Protein AF-A0A7Y0Q4Y4-F1 (afdb_monomer_lite)

Organism: NCBI:txid2729629

Radius of gyration: 25.59 Å; chains: 1;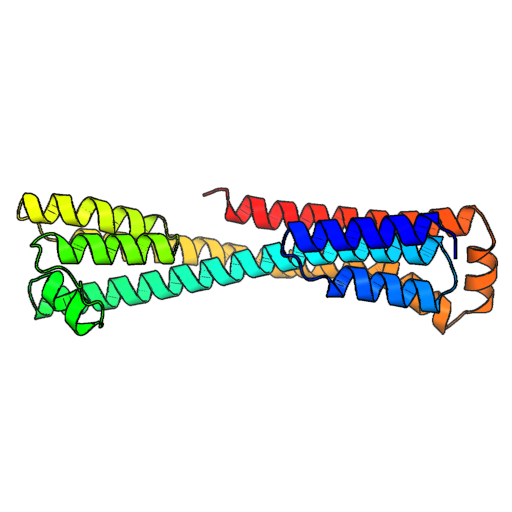 bounding box: 59×26×68 Å

pLDDT: mean 81.74, std 6.88, range [45.31, 93.75]

Structure (mmCIF, N/CA/C/O backbone):
data_AF-A0A7Y0Q4Y4-F1
#
_entry.id   AF-A0A7Y0Q4Y4-F1
#
loop_
_atom_site.group_PDB
_atom_site.id
_atom_site.type_symbol
_atom_site.label_atom_id
_atom_site.label_alt_id
_atom_site.label_comp_id
_atom_site.label_asym_id
_atom_site.label_entity_id
_atom_site.label_seq_id
_atom_site.pdbx_PDB_ins_code
_atom_site.Cartn_x
_atom_site.Cartn_y
_atom_site.Cartn_z
_atom_site.occupancy
_atom_site.B_iso_or_equiv
_atom_site.auth_seq_id
_atom_site.auth_comp_id
_atom_site.auth_asym_id
_atom_site.auth_atom_id
_atom_site.pdbx_PDB_model_num
ATOM 1 N N . MET A 1 1 ? 8.603 -4.390 -33.676 1.00 58.56 1 MET A N 1
ATOM 2 C CA . MET A 1 1 ? 7.873 -4.827 -32.475 1.00 58.56 1 MET A CA 1
ATOM 3 C C . MET A 1 1 ? 7.642 -6.319 -32.590 1.00 58.56 1 MET A C 1
ATOM 5 O O . MET A 1 1 ? 6.835 -6.748 -33.412 1.00 58.56 1 MET A O 1
ATOM 9 N N . SER A 1 2 ? 8.420 -7.114 -31.864 1.00 73.94 2 SER A N 1
ATOM 10 C CA . SER A 1 2 ? 8.284 -8.571 -31.882 1.00 73.94 2 SER A CA 1
ATOM 11 C C . SER A 1 2 ? 6.981 -9.028 -31.209 1.00 73.94 2 SER A C 1
ATOM 13 O O . SER A 1 2 ? 6.511 -8.433 -30.236 1.00 73.94 2 SER A O 1
ATOM 15 N N . ALA A 1 3 ? 6.399 -10.124 -31.707 1.00 77.94 3 ALA A N 1
ATOM 16 C CA . ALA A 1 3 ? 5.218 -10.756 -31.108 1.00 77.94 3 ALA A CA 1
ATOM 17 C C . ALA A 1 3 ? 5.444 -11.146 -29.630 1.00 77.94 3 ALA A C 1
ATOM 19 O O . ALA A 1 3 ? 4.504 -11.168 -28.836 1.00 77.94 3 ALA A O 1
ATOM 20 N N . LEU A 1 4 ? 6.703 -11.390 -29.252 1.00 81.56 4 LEU A N 1
ATOM 21 C CA . LEU A 1 4 ? 7.122 -11.752 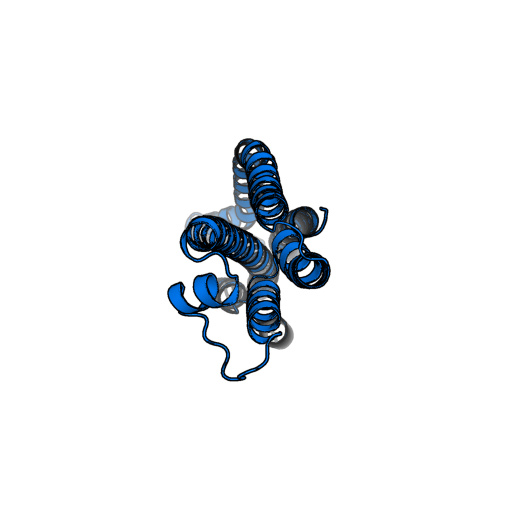-27.901 1.00 81.56 4 LEU A CA 1
ATOM 22 C C . LEU A 1 4 ? 6.899 -10.609 -26.898 1.00 81.56 4 LEU A C 1
ATOM 24 O O . LEU A 1 4 ? 6.306 -10.833 -25.846 1.00 81.56 4 LEU A O 1
ATOM 28 N N . VAL A 1 5 ? 7.288 -9.375 -27.235 1.00 78.88 5 VAL A N 1
ATOM 29 C CA . VAL A 1 5 ? 7.095 -8.204 -26.356 1.00 78.88 5 VAL A CA 1
ATOM 30 C C . VAL A 1 5 ? 5.606 -7.916 -26.148 1.00 78.88 5 VAL A C 1
ATOM 32 O O . VAL A 1 5 ? 5.178 -7.605 -25.036 1.00 78.88 5 VAL A O 1
ATOM 35 N N . GLY A 1 6 ? 4.796 -8.076 -27.200 1.00 77.69 6 GLY A N 1
ATOM 36 C CA . GLY A 1 6 ? 3.337 -7.957 -27.116 1.00 77.69 6 GLY A CA 1
ATOM 37 C C . GLY A 1 6 ? 2.707 -9.002 -26.186 1.00 77.69 6 GLY A C 1
ATOM 38 O O . GLY A 1 6 ? 1.878 -8.658 -25.343 1.00 77.69 6 GLY A O 1
ATOM 39 N N . ALA A 1 7 ? 3.141 -10.263 -26.280 1.00 82.25 7 ALA A N 1
ATOM 40 C CA . ALA A 1 7 ? 2.668 -11.343 -25.411 1.00 82.25 7 ALA A CA 1
ATOM 41 C C . ALA A 1 7 ? 3.052 -11.128 -23.935 1.00 82.25 7 ALA A C 1
ATOM 43 O O . ALA A 1 7 ? 2.246 -11.383 -23.032 1.00 82.25 7 ALA A O 1
ATOM 44 N N . VAL A 1 8 ? 4.255 -10.605 -23.672 1.00 83.12 8 VAL A N 1
ATOM 45 C CA . VAL A 1 8 ? 4.687 -10.250 -22.313 1.00 83.12 8 VAL A CA 1
ATOM 46 C C . VAL A 1 8 ? 3.869 -9.082 -21.769 1.00 83.12 8 VAL A C 1
ATOM 48 O O . VAL A 1 8 ? 3.389 -9.165 -20.641 1.00 83.12 8 VAL A O 1
ATOM 51 N N . ALA A 1 9 ? 3.648 -8.028 -22.558 1.00 82.12 9 ALA A N 1
ATOM 52 C CA . ALA A 1 9 ? 2.820 -6.895 -22.148 1.00 82.12 9 ALA A CA 1
ATOM 53 C C . ALA A 1 9 ? 1.397 -7.339 -21.763 1.00 82.12 9 ALA A C 1
ATOM 55 O O . ALA A 1 9 ? 0.885 -6.936 -20.718 1.00 82.12 9 ALA A O 1
ATOM 56 N N . ALA A 1 10 ? 0.789 -8.230 -22.555 1.00 82.25 10 ALA A N 1
ATOM 57 C CA . ALA A 1 10 ? -0.524 -8.798 -22.257 1.00 82.25 10 ALA A CA 1
ATOM 58 C C . ALA A 1 10 ? -0.512 -9.635 -20.965 1.00 82.25 10 ALA A C 1
ATOM 60 O O . ALA A 1 10 ? -1.388 -9.477 -20.116 1.00 82.25 10 ALA A O 1
ATOM 61 N N . SER A 1 11 ? 0.514 -10.467 -20.768 1.00 85.25 11 SER A N 1
ATOM 62 C CA . SER A 1 11 ? 0.675 -11.276 -19.550 1.00 85.25 11 SER A CA 1
ATOM 63 C C . SER A 1 11 ? 0.850 -10.408 -18.300 1.00 85.25 11 SER A C 1
ATOM 65 O O . SER A 1 11 ? 0.247 -10.677 -17.261 1.00 85.25 11 SER A O 1
ATOM 67 N N . VAL A 1 12 ? 1.629 -9.327 -18.404 1.00 83.44 12 VAL A N 1
ATOM 68 C CA . VAL A 1 12 ? 1.816 -8.336 -17.336 1.00 83.44 12 VAL A CA 1
ATOM 69 C C . VAL A 1 12 ? 0.506 -7.613 -17.024 1.00 83.44 12 VAL A C 1
ATOM 71 O O . VAL A 1 12 ? 0.167 -7.452 -15.853 1.00 83.44 12 VAL A O 1
ATOM 74 N N . ALA A 1 13 ? -0.263 -7.225 -18.043 1.00 81.94 13 ALA A N 1
ATOM 75 C CA . ALA A 1 13 ? -1.564 -6.591 -17.850 1.00 81.94 13 ALA A CA 1
ATOM 76 C C . ALA A 1 13 ? -2.547 -7.520 -17.117 1.00 81.94 13 ALA A C 1
ATOM 78 O O . ALA A 1 13 ? -3.170 -7.100 -16.140 1.00 81.94 13 ALA A O 1
ATOM 79 N N . VAL A 1 14 ? -2.624 -8.794 -17.523 1.00 83.62 14 VAL A N 1
ATOM 80 C CA . VAL A 1 14 ? -3.442 -9.815 -16.846 1.00 83.62 14 VAL A CA 1
ATOM 81 C C . VAL A 1 14 ? -2.970 -10.026 -15.407 1.00 83.62 14 VAL A C 1
ATOM 83 O O . VAL A 1 14 ? -3.789 -10.062 -14.492 1.00 83.62 14 VAL A O 1
ATOM 86 N N . PHE A 1 15 ? -1.660 -10.108 -15.174 1.00 84.25 15 PHE A N 1
ATOM 87 C CA . PHE A 1 15 ? -1.104 -10.258 -13.831 1.00 84.25 15 PHE A CA 1
ATOM 88 C C . PHE A 1 15 ? -1.451 -9.070 -12.923 1.00 84.25 15 PHE A C 1
ATOM 90 O O . PHE A 1 15 ? -1.898 -9.267 -11.791 1.00 84.25 15 PHE A O 1
ATOM 97 N N . CYS A 1 16 ? -1.293 -7.837 -13.413 1.00 81.38 16 CYS A N 1
ATOM 98 C CA . CYS A 1 16 ? -1.666 -6.635 -12.671 1.00 81.38 16 CYS A CA 1
ATOM 99 C C . CYS A 1 16 ? -3.166 -6.596 -12.371 1.00 81.38 16 CYS A C 1
ATOM 101 O O . CYS A 1 16 ? -3.542 -6.272 -11.244 1.00 81.38 16 CYS A O 1
ATOM 103 N N . TRP A 1 17 ? -4.008 -6.983 -13.332 1.00 82.38 17 TRP A N 1
ATOM 104 C CA . TRP A 1 17 ? -5.454 -7.074 -13.141 1.00 82.38 17 TRP A CA 1
ATOM 105 C C . TRP A 1 17 ? -5.829 -8.103 -12.065 1.00 82.38 17 TRP A C 1
ATOM 107 O O . TRP A 1 17 ? -6.528 -7.760 -11.114 1.00 82.38 17 TRP A O 1
ATOM 117 N N . LEU A 1 18 ? -5.274 -9.320 -12.129 1.00 85.00 18 LEU A N 1
ATOM 118 C CA . LEU A 1 18 ? -5.499 -10.374 -11.128 1.00 85.00 18 LEU A CA 1
ATOM 119 C C . LEU A 1 18 ? -5.045 -9.971 -9.718 1.00 85.00 18 LEU A C 1
ATOM 121 O O . LEU A 1 18 ? -5.596 -10.444 -8.726 1.00 85.00 18 LEU A O 1
ATOM 125 N N . LYS A 1 19 ? -4.023 -9.117 -9.609 1.00 81.19 19 LYS A N 1
ATOM 126 C CA . LYS A 1 19 ? -3.517 -8.613 -8.325 1.00 81.19 19 LYS A CA 1
ATOM 127 C C . LYS A 1 19 ? -4.208 -7.335 -7.843 1.00 81.19 19 LYS A C 1
ATOM 129 O O . LYS A 1 19 ? -3.878 -6.875 -6.751 1.00 81.19 19 LYS A O 1
ATOM 134 N N . GLY A 1 20 ? -5.129 -6.760 -8.621 1.00 79.31 20 GLY A N 1
ATOM 135 C CA . GLY A 1 20 ? -5.745 -5.462 -8.324 1.00 79.31 20 GLY A CA 1
ATOM 136 C C . GLY A 1 20 ? -4.750 -4.294 -8.349 1.00 79.31 20 GLY A C 1
ATOM 137 O O . GLY A 1 20 ? -5.006 -3.242 -7.765 1.00 79.31 20 GLY A O 1
ATOM 138 N N . TRP A 1 21 ? -3.589 -4.475 -8.982 1.00 82.94 21 TRP A N 1
ATOM 139 C CA . TRP A 1 21 ? -2.547 -3.456 -9.053 1.00 82.94 21 TRP A CA 1
ATOM 140 C C . TRP A 1 21 ? -2.887 -2.399 -10.099 1.00 82.94 21 TRP A C 1
ATOM 142 O O . TRP A 1 21 ? -3.558 -2.659 -11.096 1.00 82.94 21 TRP A O 1
ATOM 152 N N . SER A 1 22 ? -2.367 -1.188 -9.898 1.00 78.94 22 SER A N 1
ATOM 153 C CA . SER A 1 22 ? -2.494 -0.128 -10.897 1.00 78.94 22 SER A CA 1
ATOM 154 C C . SER A 1 22 ? -1.743 -0.508 -12.177 1.00 78.94 22 SER A C 1
ATOM 156 O O . SER A 1 22 ? -0.511 -0.525 -12.189 1.00 78.94 22 SER A O 1
ATOM 158 N N . GLY A 1 23 ? -2.478 -0.742 -13.267 1.00 78.44 23 GLY A N 1
ATOM 159 C CA . GLY A 1 23 ? -1.906 -0.988 -14.595 1.00 78.44 23 GLY A CA 1
ATOM 160 C C . GLY A 1 23 ? -1.177 0.221 -15.197 1.00 78.44 23 GLY A C 1
ATOM 161 O O . GLY A 1 23 ? -0.457 0.069 -16.177 1.00 78.44 23 GLY A O 1
ATOM 162 N N . LEU A 1 24 ? -1.308 1.412 -14.598 1.00 82.38 24 LEU A N 1
ATOM 163 C CA . LEU A 1 24 ? -0.682 2.642 -15.096 1.00 82.38 24 LEU A CA 1
ATOM 164 C C . LEU A 1 24 ? 0.849 2.553 -15.141 1.00 82.38 24 LEU A C 1
ATOM 166 O O . LEU A 1 24 ? 1.457 3.057 -16.073 1.00 82.38 24 LEU A O 1
ATOM 170 N N . TYR A 1 25 ? 1.482 1.903 -14.165 1.00 80.69 25 TYR A N 1
ATOM 171 C CA . TYR A 1 25 ? 2.945 1.817 -14.090 1.00 80.69 25 TYR A CA 1
ATOM 172 C C . TYR A 1 25 ? 3.570 0.975 -15.205 1.00 80.69 25 TYR A C 1
ATOM 174 O O . TYR A 1 25 ? 4.435 1.494 -15.913 1.00 80.69 25 TYR A O 1
ATOM 182 N N . PRO A 1 26 ? 3.141 -0.284 -15.419 1.00 80.75 26 PRO A N 1
ATOM 183 C CA . PRO A 1 26 ? 3.608 -1.051 -16.568 1.00 80.75 26 PRO A CA 1
ATOM 184 C C . PRO A 1 26 ? 3.169 -0.420 -17.894 1.00 80.75 26 PRO A C 1
ATOM 186 O O . PRO A 1 26 ? 3.940 -0.466 -18.845 1.00 80.75 26 PRO A O 1
ATOM 189 N N . ALA A 1 27 ? 2.002 0.237 -17.962 1.00 80.81 27 ALA A N 1
ATOM 190 C CA . ALA A 1 27 ? 1.563 0.934 -19.174 1.00 80.81 27 ALA A CA 1
ATOM 191 C C . ALA A 1 27 ? 2.460 2.131 -19.534 1.00 80.81 27 ALA A C 1
ATOM 193 O O . ALA A 1 27 ? 2.816 2.288 -20.697 1.00 80.81 27 ALA A O 1
ATOM 194 N N . VAL A 1 28 ? 2.872 2.948 -18.557 1.00 82.06 28 VAL A N 1
ATOM 195 C CA . VAL A 1 28 ? 3.811 4.064 -18.777 1.00 82.06 28 VAL A CA 1
ATOM 196 C C . VAL A 1 28 ? 5.190 3.541 -19.175 1.00 82.06 28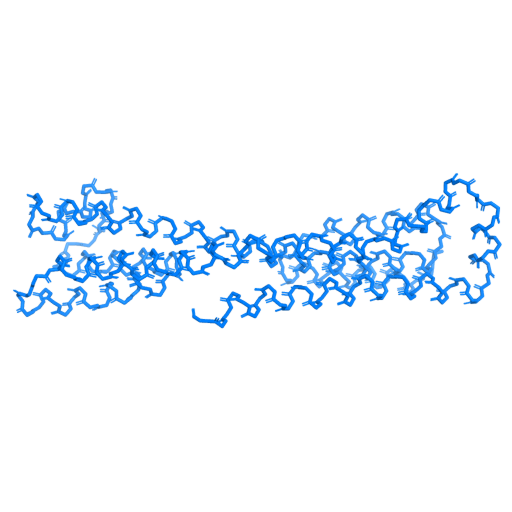 VAL A C 1
ATOM 198 O O . VAL A 1 28 ? 5.779 4.051 -20.125 1.00 82.06 28 VAL A O 1
ATOM 201 N N . GLY A 1 29 ? 5.688 2.498 -18.503 1.00 77.25 29 GLY A N 1
ATOM 202 C CA . GLY A 1 29 ? 6.951 1.854 -18.873 1.00 77.25 29 GLY A CA 1
ATOM 203 C C . GLY A 1 29 ? 6.926 1.295 -20.300 1.00 77.25 29 GLY A C 1
ATOM 204 O O . GLY A 1 29 ? 7.868 1.491 -21.065 1.00 77.25 29 GLY A O 1
ATOM 205 N N . TRP A 1 30 ? 5.813 0.676 -20.693 1.00 79.38 30 TRP A N 1
ATOM 206 C CA . TRP A 1 30 ? 5.603 0.167 -22.046 1.00 79.38 30 TRP A CA 1
ATOM 207 C C . TRP A 1 30 ? 5.476 1.285 -23.089 1.00 79.38 30 TRP A C 1
ATOM 209 O O . TRP A 1 30 ? 6.093 1.202 -24.148 1.00 79.38 30 TRP A O 1
ATOM 219 N N . ALA A 1 31 ? 4.744 2.362 -22.783 1.00 80.31 31 ALA A N 1
ATOM 220 C CA . ALA A 1 31 ? 4.601 3.528 -23.656 1.00 80.31 31 ALA A CA 1
ATOM 221 C C . ALA A 1 31 ? 5.938 4.252 -23.890 1.00 80.31 31 ALA A C 1
ATOM 223 O O . ALA A 1 31 ? 6.222 4.681 -25.009 1.00 80.31 31 ALA A O 1
ATOM 224 N N . LEU A 1 32 ? 6.789 4.339 -22.862 1.00 75.50 32 LEU A N 1
ATOM 225 C CA . LEU A 1 32 ? 8.151 4.862 -22.991 1.00 75.50 32 LEU A CA 1
ATOM 226 C C . LEU A 1 32 ? 9.009 3.978 -23.904 1.00 75.50 32 LEU A C 1
ATOM 228 O O . LEU A 1 32 ? 9.695 4.498 -24.783 1.00 75.50 32 LEU A O 1
ATOM 232 N N . GLY A 1 33 ? 8.914 2.654 -23.766 1.00 72.69 33 GLY A N 1
ATOM 233 C CA . GLY A 1 33 ? 9.581 1.721 -24.674 1.00 72.69 33 GLY A CA 1
ATOM 234 C C . GLY A 1 33 ? 9.067 1.806 -26.119 1.00 72.69 33 GLY A C 1
ATOM 235 O O . GLY A 1 33 ? 9.859 1.783 -27.058 1.00 72.69 33 GLY A O 1
ATOM 236 N N . LEU A 1 34 ? 7.756 1.992 -26.318 1.00 78.56 34 LEU A N 1
ATOM 237 C CA . LEU A 1 34 ? 7.164 2.217 -27.644 1.00 78.56 34 LEU A CA 1
ATOM 238 C C . LEU A 1 34 ? 7.714 3.484 -28.301 1.00 78.56 34 LEU A C 1
ATOM 240 O O . LEU A 1 34 ? 8.064 3.466 -29.482 1.00 78.56 34 LEU A O 1
ATOM 244 N N . ALA A 1 35 ? 7.839 4.573 -27.539 1.00 78.62 35 ALA A N 1
ATOM 245 C CA . ALA A 1 35 ? 8.471 5.796 -28.023 1.00 78.62 35 ALA A CA 1
ATOM 246 C C . ALA A 1 35 ? 9.941 5.555 -28.410 1.00 78.62 35 ALA A C 1
ATOM 248 O O . ALA A 1 35 ? 10.449 6.184 -29.341 1.00 78.62 35 ALA A O 1
ATOM 249 N N . MET A 1 36 ? 10.615 4.622 -27.730 1.00 71.50 36 MET A N 1
ATOM 250 C CA . MET A 1 36 ? 11.990 4.224 -28.024 1.00 71.50 36 MET A CA 1
ATOM 251 C C . MET A 1 36 ? 12.142 3.349 -29.271 1.00 71.50 36 MET A C 1
ATOM 253 O O . MET A 1 36 ? 13.231 3.343 -29.840 1.00 71.50 36 MET A O 1
ATOM 257 N N . ARG A 1 37 ? 11.056 2.723 -29.753 1.00 76.25 37 ARG A N 1
ATOM 258 C CA . ARG A 1 37 ? 11.047 1.766 -30.880 1.00 76.25 37 ARG A CA 1
ATOM 259 C C . ARG A 1 37 ? 12.047 0.618 -30.698 1.00 76.25 37 ARG A C 1
ATOM 261 O O . ARG A 1 37 ? 12.557 0.084 -31.678 1.00 76.25 37 ARG A O 1
ATOM 268 N N . ASP A 1 38 ? 12.293 0.255 -29.446 1.00 79.38 38 ASP A N 1
ATOM 269 C CA . ASP A 1 38 ? 13.260 -0.755 -29.043 1.00 79.38 38 ASP A CA 1
ATOM 270 C C . ASP A 1 38 ? 12.567 -1.779 -28.133 1.00 79.38 38 ASP A C 1
ATOM 272 O O . ASP A 1 38 ? 11.989 -1.438 -27.096 1.00 79.38 38 ASP A O 1
ATOM 276 N N . ASP A 1 39 ? 12.615 -3.042 -28.551 1.00 81.38 39 ASP A N 1
ATOM 277 C CA . ASP A 1 39 ? 11.989 -4.168 -27.868 1.00 81.38 39 ASP A CA 1
ATOM 278 C C . ASP A 1 39 ? 12.630 -4.409 -26.478 1.00 81.38 39 ASP A C 1
ATOM 280 O O . ASP A 1 39 ? 11.918 -4.753 -25.527 1.00 81.38 39 ASP A O 1
ATOM 284 N N . ALA A 1 40 ? 13.939 -4.166 -26.312 1.00 79.38 40 ALA A N 1
ATOM 285 C CA . ALA A 1 40 ? 14.634 -4.302 -25.028 1.00 79.38 40 ALA A CA 1
ATOM 286 C C . ALA A 1 40 ? 14.216 -3.200 -24.044 1.00 79.38 40 ALA A C 1
ATOM 288 O O . ALA A 1 40 ? 13.915 -3.477 -22.878 1.00 79.38 40 ALA A O 1
ATOM 289 N N . ALA A 1 41 ? 14.096 -1.960 -24.525 1.00 77.94 41 ALA A N 1
ATOM 290 C CA . ALA A 1 41 ? 13.582 -0.842 -23.736 1.00 77.94 41 ALA A CA 1
ATOM 291 C C . ALA A 1 41 ? 12.120 -1.059 -23.299 1.00 77.94 41 ALA A C 1
ATOM 293 O O . ALA A 1 41 ? 11.754 -0.740 -22.165 1.00 77.94 41 ALA A O 1
ATOM 294 N N . MET A 1 42 ? 11.286 -1.651 -24.163 1.00 81.06 42 MET A N 1
ATOM 295 C CA . MET A 1 42 ? 9.901 -2.018 -23.832 1.00 81.06 42 MET A CA 1
ATOM 296 C C . MET A 1 42 ? 9.827 -3.058 -22.713 1.00 81.06 42 MET A C 1
ATOM 298 O O . MET A 1 42 ? 9.042 -2.898 -21.775 1.00 81.06 42 MET A O 1
ATOM 302 N N . MET A 1 43 ? 10.657 -4.099 -22.778 1.00 81.31 43 MET A N 1
ATOM 303 C CA . MET A 1 43 ? 10.721 -5.131 -21.741 1.00 81.31 43 MET A CA 1
ATOM 304 C C . MET A 1 43 ? 11.254 -4.579 -20.416 1.00 81.31 43 MET A C 1
ATOM 306 O O . MET A 1 43 ? 10.660 -4.826 -19.365 1.00 81.31 43 MET A O 1
ATOM 310 N N . ALA A 1 44 ? 12.316 -3.771 -20.460 1.00 80.62 44 ALA A N 1
ATOM 311 C CA . ALA A 1 44 ? 12.866 -3.108 -19.282 1.00 80.62 44 ALA A CA 1
ATOM 312 C C . ALA A 1 44 ? 11.835 -2.183 -18.612 1.00 80.62 44 ALA A C 1
ATOM 314 O O . ALA A 1 44 ? 11.671 -2.217 -17.390 1.00 80.62 44 ALA A O 1
ATOM 315 N N . GLY A 1 45 ? 11.086 -1.413 -19.408 1.00 80.44 45 GLY A N 1
ATOM 316 C CA . GLY A 1 45 ? 10.014 -0.540 -18.932 1.00 80.44 45 GLY A CA 1
ATOM 317 C C . GLY A 1 45 ? 8.854 -1.305 -18.289 1.00 80.44 45 GLY A C 1
ATOM 318 O O . GLY A 1 45 ? 8.379 -0.910 -17.223 1.00 80.44 45 GLY A O 1
ATOM 319 N N . LEU A 1 46 ? 8.426 -2.424 -18.883 1.00 83.38 46 LEU A N 1
ATOM 320 C CA . LEU A 1 46 ? 7.400 -3.301 -18.304 1.00 83.38 46 LEU A CA 1
ATOM 321 C C . LEU A 1 46 ? 7.843 -3.867 -16.951 1.00 83.38 46 LEU A C 1
ATOM 323 O O . LEU A 1 46 ? 7.100 -3.783 -15.974 1.00 83.38 46 LEU A O 1
ATOM 327 N N . VAL A 1 47 ? 9.061 -4.404 -16.881 1.00 83.50 47 VAL A N 1
ATOM 328 C CA . VAL A 1 47 ? 9.622 -5.013 -15.667 1.00 83.50 47 VAL A CA 1
ATOM 329 C C . VAL A 1 47 ? 9.771 -3.974 -14.548 1.00 83.50 47 VAL A C 1
ATOM 331 O O . VAL A 1 47 ? 9.297 -4.202 -13.431 1.00 83.50 47 VAL A O 1
ATOM 334 N N . ALA A 1 48 ? 10.323 -2.796 -14.851 1.00 80.75 48 ALA A N 1
ATOM 335 C CA . ALA A 1 48 ? 10.408 -1.689 -13.897 1.00 80.75 48 ALA A CA 1
ATOM 336 C C . ALA A 1 48 ? 9.015 -1.207 -13.445 1.00 80.75 48 ALA A C 1
ATOM 338 O O . ALA A 1 48 ? 8.789 -0.963 -12.256 1.00 80.75 48 ALA A O 1
ATOM 339 N N . GLY A 1 49 ? 8.054 -1.125 -14.371 1.00 82.44 49 GLY A N 1
ATOM 340 C CA . GLY A 1 49 ? 6.675 -0.733 -14.088 1.00 82.44 49 GLY A CA 1
ATOM 341 C C . GLY A 1 49 ? 5.946 -1.703 -13.154 1.00 82.44 49 GLY A C 1
ATOM 342 O O . GLY A 1 49 ? 5.226 -1.264 -12.257 1.00 82.44 49 GLY A O 1
ATOM 343 N N . VAL A 1 50 ? 6.170 -3.013 -13.292 1.00 84.25 50 VAL A N 1
ATOM 344 C CA . VAL A 1 50 ? 5.631 -4.024 -12.364 1.00 84.25 50 VAL A CA 1
ATOM 345 C C . VAL A 1 50 ? 6.213 -3.852 -10.959 1.00 84.25 50 VAL A C 1
ATOM 347 O O . VAL A 1 50 ? 5.463 -3.878 -9.981 1.00 84.25 50 VAL A O 1
ATOM 350 N N . GLY A 1 51 ? 7.525 -3.624 -10.846 1.00 80.56 51 GLY A N 1
ATOM 351 C CA . GLY A 1 51 ? 8.182 -3.362 -9.561 1.00 80.56 51 GLY A CA 1
ATOM 352 C C . GLY A 1 51 ? 7.625 -2.121 -8.851 1.00 80.56 51 GLY A C 1
ATOM 353 O O . GLY A 1 51 ? 7.305 -2.161 -7.660 1.00 80.56 51 GLY A O 1
ATOM 354 N N . LEU A 1 52 ? 7.394 -1.039 -9.601 1.00 82.31 52 LEU A N 1
ATOM 355 C CA . LEU A 1 52 ? 6.762 0.179 -9.085 1.00 82.31 52 LEU A CA 1
ATOM 356 C C . LEU A 1 52 ? 5.300 -0.026 -8.676 1.00 82.31 52 LEU A C 1
ATOM 358 O O . LEU A 1 52 ? 4.879 0.493 -7.640 1.00 82.31 52 LEU A O 1
ATOM 362 N N . ALA A 1 53 ? 4.530 -0.800 -9.444 1.00 83.62 53 ALA A N 1
ATOM 363 C CA . ALA A 1 53 ? 3.157 -1.145 -9.082 1.00 83.62 53 ALA A CA 1
ATOM 364 C C . ALA A 1 53 ? 3.108 -1.918 -7.752 1.00 83.62 53 ALA A C 1
ATOM 366 O O . ALA A 1 53 ? 2.286 -1.609 -6.887 1.00 83.62 53 ALA A O 1
ATOM 367 N N . ALA A 1 54 ? 4.029 -2.868 -7.556 1.00 82.31 54 ALA A N 1
ATOM 368 C CA . ALA A 1 54 ? 4.153 -3.634 -6.318 1.00 82.31 54 ALA A CA 1
ATOM 369 C C . ALA A 1 54 ? 4.529 -2.757 -5.112 1.00 82.31 54 ALA A C 1
ATOM 371 O O . ALA A 1 54 ? 4.033 -2.980 -4.002 1.00 82.31 54 ALA A O 1
ATOM 372 N N . LEU A 1 55 ? 5.408 -1.772 -5.316 1.00 82.56 55 LEU A N 1
ATOM 373 C CA . LEU A 1 55 ? 5.810 -0.818 -4.285 1.00 82.56 55 LEU A CA 1
ATOM 374 C C . LEU A 1 55 ? 4.649 0.101 -3.889 1.00 82.56 55 LEU A C 1
ATOM 376 O O . LEU A 1 55 ? 4.353 0.220 -2.703 1.00 82.56 55 LEU A O 1
ATOM 380 N N . ARG A 1 56 ? 3.936 0.683 -4.861 1.00 84.06 56 ARG A N 1
ATOM 381 C CA . ARG A 1 56 ? 2.791 1.558 -4.569 1.00 84.06 56 ARG A CA 1
ATOM 382 C C . ARG A 1 56 ? 1.665 0.822 -3.855 1.00 84.06 56 ARG A C 1
ATOM 384 O O . ARG A 1 56 ? 0.998 1.401 -3.005 1.00 84.06 56 ARG A O 1
ATOM 391 N N . GLU A 1 57 ? 1.440 -0.445 -4.184 1.00 83.56 57 GLU A N 1
ATOM 392 C CA . GLU A 1 57 ? 0.441 -1.237 -3.469 1.00 83.56 57 GLU A CA 1
ATOM 393 C C . GLU A 1 57 ? 0.855 -1.503 -2.015 1.00 83.56 57 GLU A C 1
ATOM 395 O O . GLU A 1 57 ? 0.014 -1.478 -1.120 1.00 83.56 57 GLU A O 1
ATOM 400 N N . ALA A 1 58 ? 2.153 -1.693 -1.752 1.00 81.81 58 ALA A N 1
ATOM 401 C CA . ALA A 1 58 ? 2.656 -1.809 -0.385 1.00 81.81 58 ALA A CA 1
ATOM 402 C C . ALA A 1 58 ? 2.465 -0.500 0.409 1.00 81.81 58 ALA A C 1
ATOM 404 O O . ALA A 1 58 ? 2.012 -0.546 1.549 1.00 81.81 58 ALA A O 1
ATOM 405 N N . GLU A 1 59 ? 2.717 0.656 -0.208 1.00 82.00 59 GLU A N 1
ATOM 406 C CA . GLU A 1 59 ? 2.477 1.973 0.408 1.00 82.00 59 GLU A CA 1
ATOM 407 C C . GLU A 1 59 ? 0.992 2.236 0.679 1.00 82.00 59 GLU A C 1
ATOM 409 O O . GLU A 1 59 ? 0.628 2.758 1.730 1.00 82.00 59 GLU A O 1
ATOM 414 N N . ARG A 1 60 ? 0.108 1.851 -0.250 1.00 84.19 60 ARG A N 1
ATOM 415 C CA . ARG A 1 60 ? -1.346 1.947 -0.046 1.00 84.19 60 ARG A CA 1
ATOM 416 C C . ARG A 1 60 ? -1.808 1.093 1.123 1.00 84.19 60 ARG A C 1
ATOM 418 O O . ARG A 1 60 ? -2.693 1.516 1.858 1.00 84.19 60 ARG A O 1
ATOM 425 N N . PHE A 1 61 ? -1.231 -0.094 1.284 1.00 82.19 61 PHE A N 1
ATOM 426 C CA . PHE A 1 61 ? -1.538 -0.963 2.412 1.00 82.19 61 PHE A CA 1
ATOM 427 C C . PHE A 1 61 ? -1.106 -0.333 3.744 1.00 82.19 61 PHE A C 1
ATOM 429 O O . PHE A 1 61 ? -1.883 -0.348 4.693 1.00 82.19 61 PHE A O 1
ATOM 436 N N . GLU A 1 62 ? 0.089 0.265 3.798 1.00 81.62 62 GLU A N 1
ATOM 437 C CA . GLU A 1 62 ? 0.581 1.002 4.974 1.00 81.62 62 GLU A CA 1
ATOM 438 C C . GLU A 1 62 ? -0.345 2.183 5.312 1.00 81.62 62 GLU A C 1
ATOM 440 O O . GLU A 1 62 ? -0.846 2.273 6.428 1.00 81.62 62 GLU A O 1
ATOM 445 N N . SER A 1 63 ? -0.696 3.007 4.318 1.00 83.44 63 SER A N 1
ATOM 446 C CA . SER A 1 63 ? -1.597 4.150 4.511 1.00 83.44 63 SER A CA 1
ATOM 447 C C . SER A 1 63 ? -3.011 3.751 4.944 1.00 83.44 63 SER A C 1
ATOM 449 O O . SER A 1 63 ? -3.607 4.450 5.762 1.00 83.44 63 SER A O 1
ATOM 451 N N . ARG A 1 64 ? -3.562 2.652 4.408 1.00 85.44 64 ARG A N 1
ATOM 452 C CA . ARG A 1 64 ? -4.871 2.135 4.840 1.00 85.44 64 ARG A CA 1
ATOM 453 C C . ARG A 1 64 ? -4.826 1.694 6.293 1.00 85.44 64 ARG A C 1
ATOM 455 O O . ARG A 1 64 ? -5.655 2.145 7.067 1.00 85.44 64 ARG A O 1
ATOM 462 N N . ARG A 1 65 ? -3.813 0.911 6.669 1.00 84.19 65 ARG A N 1
ATOM 463 C CA . ARG A 1 65 ? -3.620 0.468 8.052 1.00 84.19 65 ARG A CA 1
ATOM 464 C C . ARG A 1 65 ? -3.527 1.646 9.022 1.00 84.19 65 ARG A C 1
ATOM 466 O O . ARG A 1 65 ? -4.183 1.615 10.057 1.00 84.19 65 ARG A O 1
ATOM 473 N N . ASP A 1 66 ? -2.723 2.659 8.707 1.00 86.25 66 ASP A N 1
ATOM 474 C CA . ASP A 1 66 ? -2.575 3.835 9.573 1.00 86.25 66 ASP A CA 1
ATOM 475 C C . ASP A 1 66 ? -3.912 4.588 9.711 1.00 86.25 66 ASP A C 1
ATOM 477 O O . ASP A 1 66 ? -4.276 5.030 10.803 1.00 86.25 66 ASP A O 1
ATOM 481 N N . GLY A 1 67 ? -4.677 4.675 8.616 1.00 87.00 67 GLY A N 1
ATOM 482 C CA . GLY A 1 67 ? -6.036 5.214 8.615 1.00 87.00 67 GLY A CA 1
ATOM 483 C C . GLY A 1 67 ? -6.996 4.410 9.495 1.00 87.00 67 GLY A C 1
ATOM 484 O O . GLY A 1 67 ? -7.727 4.997 10.293 1.00 87.00 67 GLY A O 1
ATOM 485 N N . ASP A 1 68 ? -6.958 3.084 9.398 1.00 89.38 68 ASP A N 1
ATOM 486 C CA . ASP A 1 68 ? -7.813 2.191 10.179 1.00 89.38 68 ASP A CA 1
ATOM 487 C C . ASP A 1 68 ? -7.473 2.245 11.678 1.00 89.38 68 ASP A C 1
ATOM 489 O O . ASP A 1 68 ? -8.363 2.287 12.528 1.00 89.38 68 ASP A O 1
ATOM 493 N N . GLU A 1 69 ? -6.186 2.314 12.027 1.00 89.12 69 GLU A N 1
ATOM 494 C CA . GLU A 1 69 ? -5.725 2.476 13.409 1.00 89.12 69 GLU A CA 1
ATOM 495 C C . GLU A 1 69 ? -6.139 3.828 14.003 1.00 89.12 69 GLU A C 1
ATOM 497 O O . GLU A 1 69 ? -6.566 3.884 15.158 1.00 89.12 69 GLU A O 1
ATOM 502 N N . PHE A 1 70 ? -6.064 4.912 13.225 1.00 90.56 70 PHE A N 1
ATOM 503 C CA . PHE A 1 70 ? -6.547 6.227 13.648 1.00 90.56 70 PHE A CA 1
ATOM 504 C C . PHE A 1 70 ? -8.067 6.230 13.869 1.00 90.56 70 PHE A C 1
ATOM 506 O O . PHE A 1 70 ? -8.550 6.733 14.886 1.00 90.56 70 PHE A O 1
ATOM 513 N N . GLN A 1 71 ? -8.831 5.617 12.960 1.00 91.38 71 GLN A N 1
ATOM 514 C CA . GLN A 1 71 ? -10.279 5.462 13.115 1.00 91.38 71 GLN A CA 1
ATOM 515 C C . GLN A 1 71 ? -10.639 4.609 14.337 1.00 91.38 71 GLN A C 1
ATOM 517 O O . GLN A 1 71 ? -11.528 4.987 15.102 1.00 91.38 71 GLN A O 1
ATOM 522 N N . ALA A 1 72 ? -9.925 3.504 14.565 1.00 91.31 72 ALA A N 1
ATOM 523 C CA . ALA A 1 72 ? -10.112 2.651 15.735 1.00 91.31 72 ALA A CA 1
ATOM 524 C C . ALA A 1 72 ? -9.823 3.400 17.044 1.00 91.31 72 ALA A C 1
ATOM 526 O O . ALA A 1 72 ? -10.565 3.249 18.014 1.00 91.31 72 ALA A O 1
ATOM 527 N N . LEU A 1 73 ? -8.783 4.236 17.072 1.00 93.38 73 LEU A N 1
ATOM 528 C CA . LEU A 1 73 ? -8.447 5.064 18.229 1.00 93.38 73 LEU A CA 1
ATOM 529 C C . LEU A 1 73 ? -9.555 6.075 18.539 1.00 93.38 73 LEU A C 1
ATOM 531 O O . LEU A 1 73 ? -10.046 6.103 19.666 1.00 93.38 73 LEU A O 1
ATOM 535 N N . MET A 1 74 ? -10.007 6.836 17.536 1.00 93.50 74 MET A N 1
ATOM 536 C CA . MET A 1 74 ? -11.116 7.784 17.707 1.00 93.50 74 MET A CA 1
ATOM 537 C C . MET A 1 74 ? -12.394 7.087 18.178 1.00 93.50 74 MET A C 1
ATOM 539 O O . MET A 1 74 ? -13.112 7.608 19.032 1.00 93.50 74 MET A O 1
ATOM 543 N N . LEU A 1 75 ? -12.678 5.900 17.634 1.00 92.38 75 LEU A N 1
ATOM 544 C CA . LEU A 1 75 ? -13.825 5.101 18.043 1.00 92.38 75 LEU A CA 1
ATOM 545 C C . LEU A 1 75 ? -13.719 4.686 19.509 1.00 92.38 75 LEU A C 1
ATOM 547 O O . LEU A 1 75 ? -14.685 4.859 20.246 1.00 92.38 75 LEU A O 1
ATOM 551 N N . LEU A 1 76 ? -12.570 4.166 19.947 1.00 91.94 76 LEU A N 1
ATOM 552 C CA . LEU A 1 76 ? -12.378 3.734 21.332 1.00 91.94 76 LEU A CA 1
ATOM 553 C C . LEU A 1 76 ? -12.432 4.906 22.315 1.00 91.94 76 LEU A C 1
ATOM 555 O O . LEU A 1 76 ? -13.055 4.781 23.368 1.00 91.94 76 LEU A O 1
ATOM 559 N N . GLU A 1 77 ? -11.836 6.050 21.978 1.00 92.75 77 GLU A N 1
ATOM 560 C CA . GLU A 1 77 ? -11.888 7.251 22.818 1.00 92.75 77 GLU A CA 1
ATOM 561 C C . GLU A 1 77 ? -13.316 7.785 22.953 1.00 92.75 77 GLU A C 1
ATOM 563 O O . GLU A 1 77 ? -13.785 8.034 24.069 1.00 92.75 77 GLU A O 1
ATOM 568 N N . ARG A 1 78 ? -14.042 7.896 21.835 1.00 91.38 78 ARG A N 1
ATOM 569 C CA . ARG A 1 78 ? -15.438 8.346 21.835 1.00 91.38 78 ARG A CA 1
ATOM 570 C C . ARG A 1 78 ? -16.344 7.358 22.562 1.00 91.38 78 ARG A C 1
ATOM 572 O O . ARG A 1 78 ? -17.194 7.773 23.349 1.00 91.38 78 ARG A O 1
ATOM 579 N N . LEU A 1 79 ? -16.135 6.059 22.364 1.00 90.31 79 LEU A N 1
ATOM 580 C CA . LEU A 1 79 ? -16.881 5.016 23.058 1.00 90.31 79 LEU A CA 1
ATOM 581 C C . LEU A 1 79 ? -16.596 5.037 24.565 1.00 90.31 79 LEU A C 1
ATOM 583 O O . LEU A 1 79 ? -17.531 4.890 25.343 1.00 90.31 79 LEU A O 1
ATOM 587 N N . ARG A 1 80 ? -15.358 5.314 24.998 1.00 90.62 80 ARG A N 1
ATOM 588 C CA . ARG A 1 80 ? -15.020 5.487 26.421 1.00 90.62 80 ARG A CA 1
ATOM 589 C C . ARG A 1 80 ? -15.702 6.710 27.034 1.00 90.62 80 ARG A C 1
ATOM 591 O O . ARG A 1 80 ? -16.255 6.620 28.127 1.00 90.62 80 ARG A O 1
ATOM 598 N N . GLN A 1 81 ? -15.694 7.846 26.335 1.00 90.44 81 GLN A N 1
ATOM 599 C CA . GLN A 1 81 ? -16.387 9.059 26.785 1.00 90.44 81 GLN A CA 1
ATOM 600 C C . GLN A 1 81 ? -17.894 8.819 26.932 1.00 90.44 81 GLN A C 1
ATOM 602 O O . GLN A 1 81 ? -18.479 9.148 27.962 1.00 90.44 81 GLN A O 1
ATOM 607 N N . LEU A 1 82 ? -18.514 8.192 25.932 1.00 89.12 82 LEU A N 1
ATOM 608 C CA . LEU A 1 82 ? -19.945 7.904 25.939 1.00 89.12 82 LEU A CA 1
ATOM 609 C C . LEU A 1 82 ? -20.324 6.808 26.934 1.00 89.12 82 LEU A C 1
ATOM 611 O O . LEU A 1 82 ? -21.386 6.901 27.542 1.00 89.12 82 LEU A O 1
ATOM 615 N N . TRP A 1 83 ? -19.462 5.814 27.157 1.00 86.25 83 TRP A N 1
ATOM 616 C CA . TRP A 1 83 ? -19.652 4.797 28.193 1.00 86.25 83 TRP A CA 1
ATOM 617 C C . TRP A 1 83 ? -19.763 5.433 29.580 1.00 86.25 83 TRP A C 1
ATOM 619 O O . TRP A 1 83 ? -20.693 5.121 30.320 1.00 86.25 83 TRP A O 1
ATOM 629 N N . ARG A 1 84 ? -18.891 6.399 29.898 1.00 86.50 84 ARG A N 1
ATOM 630 C CA . ARG A 1 84 ? -18.931 7.129 31.178 1.00 86.50 84 ARG A CA 1
ATOM 631 C C . ARG A 1 84 ? -20.212 7.945 31.375 1.00 86.50 84 ARG A C 1
ATOM 633 O O . ARG A 1 84 ? -20.626 8.141 32.510 1.00 86.50 84 ARG A O 1
ATOM 640 N N . VAL A 1 85 ? -20.839 8.410 30.292 1.00 86.75 85 VAL A N 1
ATOM 641 C CA . VAL A 1 85 ? -22.075 9.215 30.343 1.00 86.75 85 VAL A CA 1
ATOM 642 C C . VAL A 1 85 ? -23.333 8.342 30.329 1.00 86.75 85 VAL A C 1
ATOM 644 O O . VAL A 1 85 ? -24.268 8.586 31.084 1.00 86.75 85 VAL A O 1
ATOM 647 N N . ARG A 1 86 ? -23.387 7.338 29.448 1.00 80.75 86 ARG A N 1
ATOM 648 C CA . ARG A 1 86 ? -24.582 6.515 29.191 1.00 80.75 86 ARG A CA 1
ATOM 649 C C . ARG A 1 86 ? -24.641 5.246 30.043 1.00 80.75 86 ARG A C 1
ATOM 651 O O . ARG A 1 86 ? -25.696 4.619 30.094 1.00 80.75 86 ARG A O 1
ATOM 658 N N . GLY A 1 87 ? -23.524 4.821 30.637 1.00 80.19 87 GLY A N 1
ATOM 659 C CA . GLY A 1 87 ? -23.414 3.611 31.462 1.00 80.19 87 GLY A CA 1
ATOM 660 C C . GLY A 1 87 ? -23.660 2.289 30.723 1.00 80.19 87 GLY A C 1
ATOM 661 O O . GLY A 1 87 ? -23.644 1.231 31.345 1.00 80.19 87 GLY A O 1
ATOM 662 N N . THR A 1 88 ? -23.921 2.320 29.410 1.00 84.19 88 THR A N 1
ATOM 663 C CA . THR A 1 88 ? -24.226 1.135 28.599 1.00 84.19 88 THR A CA 1
ATOM 664 C C . THR A 1 88 ? -23.567 1.209 27.222 1.00 84.19 88 THR A C 1
ATOM 666 O O . THR A 1 88 ? -23.466 2.270 26.605 1.00 84.19 88 THR A O 1
ATOM 669 N N . LEU A 1 89 ? -23.141 0.050 26.714 1.00 82.50 89 LEU A N 1
ATOM 670 C CA . LEU A 1 89 ? -22.387 -0.080 25.465 1.00 82.50 89 LEU A CA 1
ATOM 671 C C . LEU A 1 89 ? -23.313 0.157 24.273 1.00 82.50 89 LEU A C 1
ATOM 673 O O . LEU A 1 89 ? -22.943 0.830 23.319 1.00 82.50 89 LEU A O 1
ATOM 677 N N . ALA A 1 90 ? -24.543 -0.355 24.370 1.00 82.81 90 ALA A N 1
ATOM 678 C CA . ALA A 1 90 ? -25.591 -0.124 23.387 1.00 82.81 90 ALA A CA 1
ATOM 679 C C . ALA A 1 90 ? -25.919 1.370 23.252 1.00 82.81 90 ALA A C 1
ATOM 681 O O . ALA A 1 90 ? -25.979 1.868 22.133 1.00 82.81 90 ALA A O 1
ATOM 682 N N . GLY A 1 91 ? -26.056 2.092 24.373 1.00 83.00 91 GLY A N 1
ATOM 683 C CA . GLY A 1 91 ? -26.296 3.536 24.356 1.00 83.00 91 GLY A CA 1
ATOM 684 C C . GLY A 1 91 ? -25.123 4.322 23.768 1.00 83.00 91 GLY A C 1
ATOM 685 O O . GLY A 1 91 ? -25.334 5.240 22.983 1.00 83.00 91 GLY A O 1
ATOM 686 N N . ALA A 1 92 ? -23.884 3.933 24.087 1.00 85.25 92 ALA A N 1
ATOM 687 C CA . ALA A 1 92 ? -22.696 4.556 23.509 1.00 85.25 92 ALA A CA 1
ATOM 688 C C . ALA A 1 92 ? -22.584 4.327 21.988 1.00 85.25 92 ALA A C 1
ATOM 690 O O . ALA A 1 92 ? -22.254 5.253 21.253 1.00 85.25 92 ALA A O 1
ATOM 691 N N . LEU A 1 93 ? -22.876 3.118 21.501 1.00 84.94 93 LEU A N 1
ATOM 692 C CA . LEU A 1 93 ? -22.830 2.795 20.070 1.00 84.94 93 LEU A CA 1
ATOM 693 C C . LEU A 1 93 ? -23.958 3.465 19.273 1.00 84.94 93 LEU A C 1
ATOM 695 O O . LEU A 1 93 ? -23.697 3.968 18.180 1.00 84.94 93 LEU A O 1
ATOM 699 N N . ASP A 1 94 ? -25.175 3.535 19.820 1.00 85.81 94 ASP A N 1
ATOM 700 C CA . ASP A 1 94 ? -26.307 4.204 19.160 1.00 85.81 94 ASP A CA 1
ATOM 701 C C . ASP A 1 94 ? -26.053 5.714 18.994 1.00 85.81 94 ASP A C 1
ATOM 703 O O . ASP A 1 94 ? -26.274 6.267 17.918 1.00 85.81 94 ASP A O 1
ATOM 707 N N . GLU A 1 95 ? -25.460 6.371 19.999 1.00 85.56 95 GLU A N 1
ATOM 708 C CA . GLU A 1 95 ? -25.065 7.790 19.918 1.00 85.56 95 GLU A CA 1
ATOM 709 C C . GLU A 1 95 ? -23.964 8.046 18.871 1.00 85.56 95 GLU A C 1
ATOM 711 O O . GLU A 1 95 ? -23.863 9.129 18.292 1.00 85.56 95 GLU A O 1
ATOM 716 N N . MET A 1 96 ? -23.120 7.046 18.610 1.00 85.00 96 MET A N 1
ATOM 717 C CA . MET A 1 96 ? -22.128 7.099 17.532 1.00 85.00 96 MET A CA 1
ATOM 718 C C . MET A 1 96 ? -22.729 6.786 16.153 1.00 85.00 96 MET A C 1
ATOM 720 O O . MET A 1 96 ? -22.011 6.841 15.157 1.00 85.00 96 MET A O 1
ATOM 724 N N . GLY A 1 97 ? -24.030 6.486 16.076 1.00 82.50 97 GLY A N 1
ATOM 725 C CA . GLY A 1 97 ? -24.735 6.139 14.841 1.00 82.50 97 GLY A CA 1
ATOM 726 C C . GLY A 1 97 ? -24.633 4.662 14.456 1.00 82.50 97 GLY A C 1
ATOM 727 O O . GLY A 1 97 ? -25.154 4.264 13.412 1.00 82.50 97 GLY A O 1
ATOM 728 N N . TYR A 1 98 ? -24.011 3.829 15.292 1.00 81.12 98 TYR A N 1
ATOM 729 C CA . TYR A 1 98 ? -23.897 2.395 15.063 1.00 81.12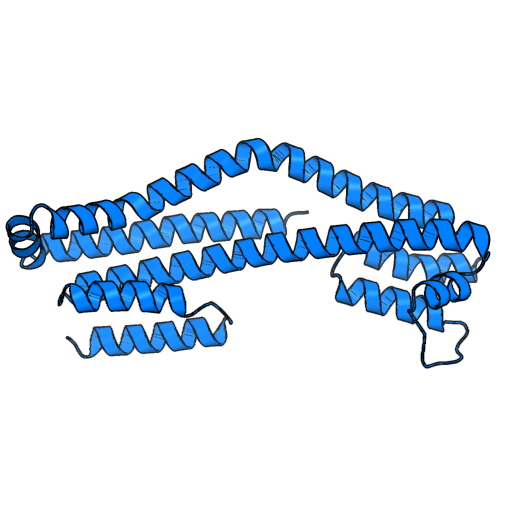 98 TYR A CA 1
ATOM 730 C C . TYR A 1 98 ? -25.127 1.674 15.618 1.00 81.12 98 TYR A C 1
ATOM 732 O O . TYR A 1 98 ? -25.141 1.150 16.733 1.00 81.12 98 TYR A O 1
ATOM 740 N N . ARG A 1 99 ? -26.195 1.659 14.817 1.00 74.06 99 ARG A N 1
ATOM 741 C CA . ARG A 1 99 ? -27.442 0.968 15.161 1.00 74.06 99 ARG A CA 1
ATOM 742 C C . ARG A 1 99 ? -27.403 -0.487 14.746 1.00 74.06 99 ARG A C 1
ATOM 744 O O . ARG A 1 99 ? -27.286 -0.807 13.564 1.00 74.06 99 ARG A O 1
ATOM 751 N N . SER A 1 100 ? -27.647 -1.371 15.705 1.00 64.62 100 SER A N 1
ATOM 752 C CA . SER A 1 100 ? -27.998 -2.743 15.367 1.00 64.62 100 SER A CA 1
ATOM 753 C C . SER A 1 100 ? -29.423 -2.802 14.831 1.00 64.62 100 SER A C 1
ATOM 755 O O . SER A 1 100 ? -30.366 -2.321 15.459 1.00 64.62 100 SER A O 1
ATOM 757 N N . ARG A 1 101 ? -29.605 -3.457 13.682 1.00 64.94 101 ARG A N 1
ATOM 758 C CA . ARG A 1 101 ? -30.943 -3.784 13.161 1.00 64.94 101 ARG A CA 1
ATOM 759 C C . ARG A 1 101 ? -31.656 -4.853 13.998 1.00 64.94 101 ARG A C 1
ATOM 761 O O . ARG A 1 101 ? -32.845 -5.083 13.799 1.00 64.94 101 ARG A O 1
ATOM 768 N N . ARG A 1 102 ? -30.952 -5.525 14.917 1.00 61.50 102 ARG A N 1
ATOM 769 C CA . ARG A 1 102 ? -31.491 -6.608 15.746 1.00 61.50 102 ARG A CA 1
ATOM 770 C C . ARG A 1 102 ? -31.716 -6.111 17.174 1.00 61.50 102 ARG A C 1
ATOM 772 O O . ARG A 1 102 ? -30.793 -5.629 17.818 1.00 61.50 102 ARG A O 1
ATOM 779 N N . ARG A 1 103 ? -32.929 -6.299 17.707 1.00 59.59 103 ARG A N 1
ATOM 780 C CA . ARG A 1 103 ? -33.241 -6.112 19.140 1.00 59.59 103 ARG A CA 1
ATOM 781 C C . ARG A 1 103 ? -32.749 -7.313 19.957 1.00 59.59 103 ARG A C 1
ATOM 783 O O . ARG A 1 103 ? -33.547 -8.039 20.536 1.00 59.59 103 ARG A O 1
ATOM 790 N N . SER A 1 104 ? -31.442 -7.561 19.941 1.00 67.38 104 SER A N 1
ATOM 791 C CA . SER A 1 104 ? -30.806 -8.571 20.793 1.00 67.38 104 SER A CA 1
ATOM 792 C C . SER A 1 104 ? -30.019 -7.876 21.904 1.00 67.38 104 SER A C 1
ATOM 794 O O . SER A 1 104 ? -29.398 -6.851 21.626 1.00 67.38 104 SER A O 1
ATOM 796 N N . PRO A 1 105 ? -29.974 -8.408 23.136 1.00 62.69 105 PRO A N 1
ATOM 797 C CA . PRO A 1 105 ? -29.058 -7.906 24.159 1.00 62.69 105 PRO A CA 1
ATOM 798 C C . PRO A 1 105 ? -27.594 -7.928 23.680 1.00 62.69 105 PRO A C 1
ATOM 800 O O . PRO A 1 105 ? -26.824 -7.052 24.050 1.00 62.69 105 PRO A O 1
ATOM 803 N N . ASP A 1 106 ? -27.213 -8.833 22.774 1.00 72.94 106 ASP A N 1
ATOM 804 C CA . ASP A 1 106 ? -25.840 -8.951 22.240 1.00 72.94 106 ASP A CA 1
ATOM 805 C C . ASP A 1 106 ? -25.581 -8.087 20.991 1.00 72.94 106 ASP A C 1
ATOM 807 O O . ASP A 1 106 ? -24.509 -8.124 20.390 1.00 72.94 106 ASP A O 1
ATOM 811 N N . ALA A 1 107 ? -26.559 -7.270 20.602 1.00 79.69 107 ALA A N 1
ATOM 812 C CA . ALA A 1 107 ? -26.502 -6.406 19.430 1.00 79.69 107 ALA A CA 1
ATOM 813 C C . ALA A 1 107 ? -25.307 -5.440 19.430 1.00 79.69 107 ALA A C 1
ATOM 815 O O . ALA A 1 107 ? -24.681 -5.233 18.396 1.00 79.69 107 ALA A O 1
ATOM 816 N N . ALA A 1 108 ? -24.991 -4.862 20.590 1.00 79.38 108 ALA A N 1
ATOM 817 C CA . ALA A 1 108 ? -23.886 -3.921 20.761 1.00 79.38 108 ALA A CA 1
ATOM 818 C C . ALA A 1 108 ? -22.514 -4.581 20.538 1.00 79.38 108 ALA A C 1
ATOM 820 O O . ALA A 1 108 ? -21.624 -3.997 19.928 1.00 79.38 108 ALA A O 1
ATOM 821 N N . GLU A 1 109 ? -22.355 -5.821 20.995 1.00 84.12 109 GLU A N 1
ATOM 822 C CA . GLU A 1 109 ? -21.114 -6.587 20.841 1.00 84.12 109 GLU A CA 1
ATOM 823 C C . GLU A 1 109 ? -20.915 -7.031 19.395 1.00 84.12 109 GLU A C 1
ATOM 825 O O . GLU A 1 109 ? -19.805 -6.951 18.880 1.00 84.12 109 GLU A O 1
ATOM 830 N N . GLN A 1 110 ? -21.997 -7.438 18.724 1.00 84.69 110 GLN A N 1
ATOM 831 C CA . GLN A 1 110 ? -21.967 -7.772 17.299 1.00 84.69 110 GLN A CA 1
ATOM 832 C C . GLN A 1 110 ? -21.567 -6.565 16.456 1.00 84.69 110 GLN A C 1
ATOM 834 O O . GLN A 1 110 ? -20.680 -6.678 15.622 1.00 84.69 110 GLN A O 1
ATOM 839 N N . VAL A 1 111 ? -22.150 -5.398 16.727 1.00 85.62 111 VAL A N 1
ATOM 840 C CA . VAL A 1 111 ? -21.793 -4.150 16.044 1.00 85.62 111 VAL A CA 1
ATOM 841 C C . VAL A 1 111 ? -20.329 -3.781 16.293 1.00 85.62 111 VAL A C 1
ATOM 843 O O . VAL A 1 111 ? -19.618 -3.421 15.360 1.00 85.62 111 VAL A O 1
ATOM 846 N N . LEU A 1 112 ? -19.840 -3.907 17.530 1.00 86.44 112 LEU A N 1
ATOM 847 C CA . LEU A 1 112 ? -18.435 -3.640 17.839 1.00 86.44 112 LEU A CA 1
ATOM 848 C C . LEU A 1 112 ? -17.492 -4.639 17.146 1.00 86.44 112 LEU A C 1
ATOM 850 O O . LEU A 1 112 ? -16.421 -4.243 16.695 1.00 86.44 112 LEU A O 1
ATOM 854 N N . ALA A 1 113 ? -17.890 -5.908 17.030 1.00 87.56 113 ALA A N 1
ATOM 855 C CA . ALA A 1 113 ? -17.146 -6.924 16.291 1.00 87.56 113 ALA A CA 1
ATOM 856 C C . ALA A 1 113 ? -17.139 -6.647 14.780 1.00 87.56 113 ALA A C 1
ATOM 858 O O . ALA A 1 113 ? -16.081 -6.706 14.168 1.00 87.56 113 ALA A O 1
ATOM 859 N N . GLU A 1 114 ? -18.276 -6.261 14.196 1.00 88.19 114 GLU A N 1
ATOM 860 C CA . GLU A 1 114 ? -18.379 -5.872 12.783 1.00 88.19 114 GLU A CA 1
ATOM 861 C C . GLU A 1 114 ? -17.476 -4.674 12.465 1.00 88.19 114 GLU A C 1
ATOM 863 O O . GLU A 1 114 ? -16.764 -4.675 11.461 1.00 88.19 114 GLU A O 1
ATOM 868 N N . VAL A 1 115 ? -17.450 -3.666 13.343 1.00 87.00 115 VAL A N 1
ATOM 869 C CA . VAL A 1 115 ? -16.564 -2.507 13.180 1.00 87.00 115 VAL A CA 1
ATOM 870 C C . VAL A 1 115 ? -15.095 -2.894 13.377 1.00 87.00 115 VAL A C 1
ATOM 872 O O . VAL A 1 115 ? -14.226 -2.405 12.655 1.00 87.00 115 VAL A O 1
ATOM 875 N N . ALA A 1 116 ? -14.800 -3.801 14.310 1.00 87.62 116 ALA A N 1
ATOM 876 C CA . ALA A 1 116 ? -13.449 -4.313 14.504 1.00 87.62 116 ALA A CA 1
ATOM 877 C C . ALA A 1 116 ? -12.932 -5.101 13.292 1.00 87.62 116 ALA A C 1
ATOM 879 O O . ALA A 1 116 ? -11.767 -4.947 12.918 1.00 87.62 116 ALA A O 1
ATOM 880 N N . ASP A 1 117 ? -13.794 -5.907 12.672 1.00 87.00 117 ASP A N 1
ATOM 881 C CA . ASP A 1 117 ? -13.479 -6.668 11.465 1.00 87.00 117 ASP A CA 1
ATOM 882 C C . ASP A 1 117 ? -13.305 -5.741 10.255 1.00 87.00 117 ASP A C 1
ATOM 884 O O . ASP A 1 117 ? -12.395 -5.948 9.452 1.00 87.00 117 ASP A O 1
ATOM 888 N N . ALA A 1 118 ? -14.113 -4.679 10.155 1.00 87.94 118 ALA A N 1
ATOM 889 C CA . ALA A 1 118 ? -13.996 -3.682 9.093 1.00 87.94 118 ALA A CA 1
ATOM 890 C C . ALA A 1 118 ? -12.677 -2.893 9.158 1.00 87.94 118 ALA A C 1
ATOM 892 O O . ALA A 1 118 ? -12.073 -2.635 8.121 1.00 87.94 118 ALA A O 1
ATOM 893 N N . LEU A 1 119 ? -12.223 -2.535 10.364 1.00 83.94 119 LEU A N 1
ATOM 894 C CA . LEU A 1 119 ? -10.994 -1.763 10.573 1.00 83.94 119 LEU A CA 1
ATOM 895 C C . LEU A 1 119 ? -9.731 -2.641 10.624 1.00 83.94 119 LEU A C 1
ATOM 897 O O . LEU A 1 119 ? -8.626 -2.124 10.692 1.00 83.94 119 LEU A O 1
ATOM 901 N N . ALA A 1 120 ? -9.846 -3.973 10.619 1.00 83.62 120 ALA A N 1
ATOM 902 C CA . ALA A 1 120 ? -8.703 -4.896 10.643 1.00 83.62 120 ALA A CA 1
ATOM 903 C C . ALA A 1 120 ? -7.643 -4.609 11.744 1.00 83.62 120 ALA A C 1
ATOM 905 O O . ALA A 1 120 ? -6.479 -5.008 11.627 1.00 83.62 120 ALA A O 1
ATOM 906 N N . VAL A 1 121 ? -8.030 -3.949 12.846 1.00 85.94 121 VAL A N 1
ATOM 907 C CA . VAL A 1 121 ? -7.132 -3.589 13.954 1.00 85.94 121 VAL A CA 1
ATOM 908 C C . VAL A 1 121 ? -7.194 -4.656 15.045 1.00 85.94 121 VAL A C 1
ATOM 910 O O . VAL A 1 121 ? -8.224 -4.877 15.685 1.00 85.94 121 VAL A O 1
ATOM 913 N N . ARG A 1 122 ? -6.053 -5.297 15.326 1.00 86.75 122 ARG A N 1
ATOM 914 C CA . ARG A 1 122 ? -5.966 -6.411 16.287 1.00 86.75 122 ARG A CA 1
ATOM 915 C C . ARG A 1 122 ? -6.417 -6.030 17.700 1.00 86.75 122 ARG A C 1
ATOM 917 O O . ARG A 1 122 ? -7.164 -6.791 18.312 1.00 86.75 122 ARG A O 1
ATOM 924 N N . SER A 1 123 ? -5.987 -4.883 18.221 1.00 87.12 123 SER A N 1
ATOM 925 C CA . SER A 1 123 ? -6.373 -4.411 19.560 1.00 87.12 123 SER A CA 1
ATOM 926 C C . SER A 1 123 ? -7.879 -4.160 19.656 1.00 87.12 123 SER A C 1
ATOM 928 O O . SER A 1 123 ? -8.497 -4.608 20.618 1.00 87.12 123 SER A O 1
ATOM 930 N N . LEU A 1 124 ? -8.491 -3.563 18.628 1.00 88.19 124 LEU A N 1
ATOM 931 C CA . LEU A 1 124 ? -9.941 -3.364 18.557 1.00 88.19 124 LEU A CA 1
ATOM 932 C C . LEU A 1 124 ? -10.700 -4.699 18.494 1.00 88.19 124 LEU A C 1
ATOM 934 O O . LEU A 1 124 ? -11.676 -4.879 19.216 1.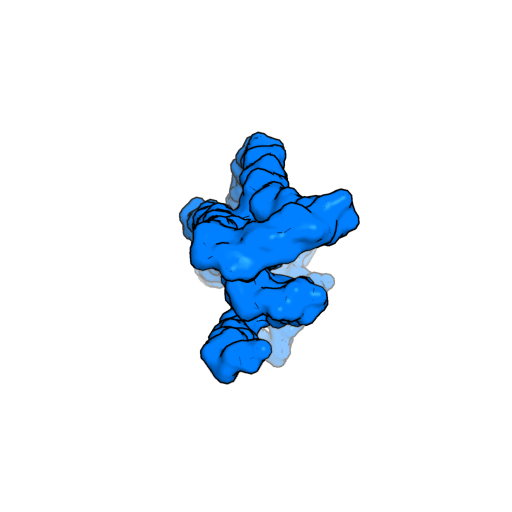00 88.19 124 LEU A O 1
ATOM 938 N N . SER A 1 125 ? -10.215 -5.673 17.715 1.00 89.44 125 SER A N 1
ATOM 939 C CA . SER A 1 125 ? -10.814 -7.018 17.663 1.00 89.44 125 SER A CA 1
ATOM 940 C C . SER A 1 125 ? -10.762 -7.747 19.010 1.00 89.44 125 SER A C 1
ATOM 942 O O . SER A 1 125 ? -11.675 -8.499 19.356 1.00 89.44 125 SER A O 1
ATOM 944 N N . LEU A 1 126 ? -9.709 -7.510 19.800 1.00 89.25 126 LEU A N 1
ATOM 945 C CA . LEU A 1 126 ? -9.571 -8.075 21.138 1.00 89.25 126 LEU A CA 1
ATOM 946 C C . LEU A 1 126 ? -10.520 -7.382 22.116 1.00 89.25 126 LEU A C 1
ATOM 948 O O . LEU A 1 126 ? -11.205 -8.068 22.870 1.00 89.25 126 LEU A O 1
ATOM 952 N N . VAL A 1 127 ? -10.627 -6.052 22.048 1.00 90.06 127 VAL A N 1
ATOM 953 C CA . VAL A 1 127 ? -11.611 -5.283 22.823 1.00 90.06 127 VAL A CA 1
ATOM 954 C C . VAL A 1 127 ? -13.030 -5.767 22.521 1.00 90.06 127 VAL A C 1
ATOM 956 O O . VAL A 1 127 ? -13.771 -6.043 23.456 1.00 90.06 127 VAL A O 1
ATOM 959 N N . ALA A 1 128 ? -13.394 -5.963 21.251 1.00 88.62 128 ALA A N 1
ATOM 960 C CA . ALA A 1 128 ? -14.716 -6.461 20.868 1.00 88.62 128 ALA A CA 1
ATOM 961 C C . ALA A 1 128 ? -15.023 -7.844 21.472 1.00 88.62 128 ALA A C 1
ATOM 963 O O . ALA A 1 128 ? -16.090 -8.052 22.049 1.00 88.62 128 ALA A O 1
ATOM 964 N N . LYS A 1 129 ? -14.064 -8.778 21.404 1.00 89.19 129 LYS A N 1
ATOM 965 C CA . LYS A 1 129 ? -14.210 -10.133 21.964 1.00 89.19 129 LYS A CA 1
ATOM 966 C C . LYS A 1 129 ? -14.306 -10.133 23.488 1.00 89.19 129 LYS A C 1
ATOM 968 O O . LYS A 1 129 ? -15.122 -10.856 24.054 1.00 89.19 129 LYS A O 1
ATOM 973 N N . VAL A 1 130 ? -13.468 -9.342 24.155 1.00 88.69 130 VAL A N 1
ATOM 974 C CA . VAL A 1 130 ? -13.405 -9.300 25.622 1.00 88.69 130 VAL A CA 1
ATOM 975 C C . VAL A 1 130 ? -14.565 -8.492 26.205 1.00 88.69 130 VAL A C 1
ATOM 977 O O . VAL A 1 130 ? -15.047 -8.838 27.281 1.00 88.69 130 VAL A O 1
ATOM 980 N N . ALA A 1 131 ? -15.093 -7.494 25.489 1.00 86.25 131 ALA A N 1
ATOM 981 C CA . ALA A 1 131 ? -16.229 -6.697 25.947 1.00 86.25 131 ALA A CA 1
ATOM 982 C C . ALA A 1 131 ? -17.470 -7.559 26.225 1.00 86.25 131 ALA A C 1
ATOM 984 O O . ALA A 1 131 ? -18.132 -7.365 27.246 1.00 86.25 131 ALA A O 1
ATOM 985 N N . GLY A 1 132 ? -17.737 -8.562 25.380 1.00 82.75 132 GLY A N 1
ATOM 986 C CA . GLY A 1 132 ? -18.842 -9.495 25.610 1.00 82.75 132 GLY A CA 1
ATOM 987 C C . GLY A 1 132 ? -18.652 -10.389 26.834 1.00 82.75 132 GLY A C 1
ATOM 988 O O . GLY A 1 132 ? -19.612 -10.705 27.535 1.00 82.75 132 GLY A O 1
ATOM 989 N N . VAL A 1 133 ? -17.408 -10.744 27.164 1.00 85.88 133 VAL A N 1
ATOM 990 C CA . VAL A 1 133 ? -17.093 -11.495 28.389 1.00 85.88 133 VAL A CA 1
ATOM 991 C C . VAL A 1 133 ? -17.261 -10.605 29.621 1.00 85.88 133 VAL A C 1
ATOM 993 O O . VAL A 1 133 ? -17.940 -10.990 30.571 1.00 85.88 133 VAL A O 1
ATOM 996 N N . VAL A 1 134 ? -16.700 -9.395 29.593 1.00 85.75 134 VAL A N 1
ATOM 997 C CA . VAL A 1 134 ? -16.759 -8.440 30.709 1.00 85.75 134 VAL A CA 1
ATOM 998 C C . VAL A 1 134 ? -18.206 -8.081 31.050 1.00 85.75 134 VAL A C 1
ATOM 1000 O O . VAL A 1 134 ? -18.574 -8.106 32.223 1.00 85.75 134 VAL A O 1
ATOM 1003 N N . ARG A 1 135 ? -19.064 -7.862 30.044 1.00 79.38 135 ARG A N 1
ATOM 1004 C CA . ARG A 1 135 ? -20.489 -7.583 30.269 1.00 79.38 135 ARG A CA 1
ATOM 1005 C C . ARG A 1 135 ? -21.220 -8.749 30.933 1.00 79.38 135 ARG A C 1
ATOM 1007 O O . ARG A 1 135 ? -21.998 -8.527 31.857 1.00 79.38 135 ARG A O 1
ATOM 1014 N N . ARG A 1 136 ? -20.973 -9.989 30.489 1.00 82.19 136 ARG A N 1
ATOM 1015 C CA . ARG A 1 136 ? -21.605 -11.196 31.064 1.00 82.19 136 ARG A CA 1
ATOM 1016 C C . ARG A 1 136 ? -21.261 -11.398 32.538 1.00 82.19 136 ARG A C 1
ATOM 1018 O O . ARG A 1 136 ? -22.074 -11.948 33.271 1.00 82.19 136 ARG A O 1
ATOM 1025 N N . HIS A 1 137 ? -20.088 -10.936 32.962 1.00 84.25 137 HIS A N 1
ATOM 1026 C CA . HIS A 1 137 ? -19.617 -11.043 34.341 1.00 84.25 137 HIS A CA 1
ATOM 1027 C C . HIS A 1 137 ? -19.784 -9.750 35.159 1.00 84.25 137 HIS A C 1
ATOM 1029 O O . HIS A 1 137 ? -19.296 -9.689 36.283 1.00 84.25 137 HIS A O 1
ATOM 1035 N N . GLY A 1 138 ? -20.474 -8.730 34.628 1.00 77.50 138 GLY A N 1
ATOM 1036 C CA . GLY A 1 138 ? -20.730 -7.471 35.339 1.00 77.50 138 GLY A CA 1
ATOM 1037 C C . GLY A 1 138 ? -19.477 -6.632 35.616 1.00 77.50 138 GLY A C 1
ATOM 1038 O O . GLY A 1 138 ? -19.468 -5.841 36.554 1.00 77.50 138 GLY A O 1
ATOM 1039 N N . GLY A 1 139 ? -18.412 -6.826 34.836 1.00 83.25 139 GLY A N 1
ATOM 1040 C CA . GLY A 1 139 ? -17.172 -6.070 34.974 1.00 83.25 139 GLY A CA 1
ATOM 1041 C C . GLY A 1 139 ? -17.230 -4.697 34.300 1.00 83.25 139 GLY A C 1
ATOM 1042 O O . GLY A 1 139 ? -18.090 -4.424 33.461 1.00 83.25 139 GLY A O 1
ATOM 1043 N N . ASP A 1 140 ? -16.275 -3.838 34.652 1.00 85.31 140 ASP A N 1
ATOM 1044 C CA . ASP A 1 140 ? -16.114 -2.523 34.035 1.00 85.31 140 ASP A CA 1
ATOM 1045 C C . ASP A 1 140 ? -15.373 -2.623 32.690 1.00 85.31 140 ASP A C 1
ATOM 1047 O O . ASP A 1 140 ? -14.345 -3.294 32.569 1.00 85.31 140 ASP A O 1
ATOM 1051 N N . LEU A 1 141 ? -15.899 -1.936 31.674 1.00 86.06 141 LEU A N 1
ATOM 1052 C CA . LEU A 1 141 ? -15.310 -1.854 30.339 1.00 86.06 141 LEU A CA 1
ATOM 1053 C C . LEU A 1 141 ? -14.260 -0.740 30.221 1.00 86.06 141 LEU A C 1
ATOM 1055 O O . LEU A 1 141 ? -13.437 -0.806 29.307 1.00 86.06 141 LEU A O 1
ATOM 1059 N N . ASP A 1 142 ? -14.235 0.256 31.116 1.00 88.44 142 ASP A N 1
ATOM 1060 C CA . ASP A 1 142 ? -13.291 1.387 31.035 1.00 88.44 142 ASP A CA 1
ATOM 1061 C C . ASP A 1 142 ? -11.811 0.938 30.983 1.00 88.44 142 ASP A C 1
ATOM 1063 O O . ASP A 1 142 ? -11.088 1.422 30.104 1.00 88.44 142 ASP A O 1
ATOM 1067 N N . PRO A 1 143 ? -11.348 -0.046 31.791 1.00 89.94 143 PRO A N 1
ATOM 1068 C CA . PRO A 1 143 ? -9.974 -0.549 31.715 1.00 89.94 143 PRO A CA 1
ATOM 1069 C C . PRO A 1 143 ? -9.653 -1.232 30.382 1.00 89.94 143 PRO A C 1
ATOM 1071 O O . PRO A 1 143 ? -8.548 -1.087 29.860 1.00 89.94 143 PRO A O 1
ATOM 1074 N N . LEU A 1 144 ? -10.618 -1.955 29.805 1.00 89.75 144 LEU A N 1
ATOM 1075 C CA . LEU A 1 144 ? -10.449 -2.638 28.521 1.00 89.75 144 LEU A CA 1
ATOM 1076 C C . LEU A 1 144 ? -10.325 -1.630 27.373 1.00 89.75 144 LEU A C 1
ATOM 1078 O O . LEU A 1 144 ? -9.478 -1.787 26.492 1.00 89.75 144 LEU A O 1
ATOM 1082 N N . LEU A 1 145 ? -11.141 -0.576 27.401 1.00 90.31 145 LEU A N 1
ATOM 1083 C CA . LEU A 1 145 ? -11.086 0.511 26.427 1.00 90.31 145 LEU A CA 1
ATOM 1084 C C . LEU A 1 145 ? -9.784 1.302 26.553 1.00 90.31 145 LEU A C 1
ATOM 1086 O O . LEU A 1 145 ? -9.147 1.580 25.541 1.00 90.31 145 LEU A O 1
ATOM 1090 N N . ALA A 1 146 ? -9.354 1.599 27.784 1.00 91.44 146 ALA A N 1
ATOM 1091 C CA . ALA A 1 146 ? -8.081 2.261 28.054 1.00 91.44 146 ALA A CA 1
ATOM 1092 C C . ALA A 1 146 ? -6.878 1.425 27.583 1.00 91.44 146 ALA A C 1
ATOM 1094 O O . ALA A 1 146 ? -5.941 1.963 26.986 1.00 91.44 146 ALA A O 1
ATOM 1095 N N . TRP A 1 147 ? -6.918 0.106 27.792 1.00 93.75 147 TRP A N 1
ATOM 1096 C CA . TRP A 1 147 ? -5.916 -0.810 27.251 1.00 93.75 147 TRP A CA 1
ATOM 1097 C C . TRP A 1 147 ? -5.906 -0.788 25.718 1.00 93.75 147 TRP A C 1
ATOM 1099 O O . TRP A 1 147 ? -4.839 -0.685 25.114 1.00 93.75 147 TRP A O 1
ATOM 1109 N N . GLY A 1 148 ? -7.083 -0.820 25.083 1.00 90.44 148 GLY A N 1
ATOM 1110 C CA . GLY A 1 148 ? -7.215 -0.756 23.627 1.00 90.44 148 GLY A CA 1
ATOM 1111 C C . GLY A 1 148 ? -6.612 0.521 23.041 1.00 90.44 148 GLY A C 1
ATOM 1112 O O . GLY A 1 148 ? -5.811 0.443 22.108 1.00 90.44 148 GLY A O 1
ATOM 1113 N N . THR A 1 149 ? -6.925 1.683 23.627 1.00 92.25 149 THR A N 1
ATOM 1114 C CA . THR A 1 149 ? -6.340 2.972 23.220 1.00 92.25 149 THR A CA 1
ATOM 1115 C C . THR A 1 149 ? -4.827 2.991 23.421 1.00 92.25 149 THR A C 1
ATOM 1117 O O . THR A 1 149 ? -4.097 3.354 22.501 1.00 92.25 149 THR A O 1
ATOM 1120 N N . GLY A 1 150 ? -4.341 2.531 24.581 1.00 91.19 150 GLY A N 1
ATOM 1121 C CA . GLY A 1 150 ? -2.910 2.509 24.892 1.00 91.19 150 GLY A CA 1
ATOM 1122 C C . GLY A 1 150 ? -2.123 1.586 23.961 1.00 91.19 150 GLY A C 1
ATOM 1123 O O . GLY A 1 150 ? -1.061 1.959 23.475 1.00 91.19 150 GLY A O 1
ATOM 1124 N N . SER A 1 151 ? -2.678 0.418 23.628 1.00 90.44 151 SER A N 1
ATOM 1125 C CA . SER A 1 151 ? -2.061 -0.530 22.697 1.00 90.44 151 SER A CA 1
ATOM 1126 C C . SER A 1 151 ? -1.928 0.041 21.279 1.00 90.44 151 SER A C 1
ATOM 1128 O O . SER A 1 151 ? -0.898 -0.172 20.636 1.00 90.44 151 SER A O 1
ATOM 1130 N N . ILE A 1 152 ? -2.933 0.782 20.791 1.00 89.88 152 ILE A N 1
ATOM 1131 C CA . ILE A 1 152 ? -2.866 1.444 19.477 1.00 89.88 152 ILE A CA 1
ATOM 1132 C C . ILE A 1 152 ? -1.830 2.572 19.502 1.00 89.88 152 ILE A C 1
ATOM 1134 O O . ILE A 1 152 ? -0.961 2.611 18.631 1.00 89.88 152 ILE A O 1
ATOM 1138 N N . GLN A 1 153 ? -1.881 3.444 20.513 1.00 91.44 153 GLN A N 1
ATOM 1139 C CA . GLN A 1 153 ? -0.961 4.577 20.660 1.00 91.44 153 GLN A CA 1
ATOM 1140 C C . GLN A 1 153 ? 0.494 4.126 20.795 1.00 91.44 153 GLN A C 1
ATOM 1142 O O . GLN A 1 153 ? 1.377 4.687 20.151 1.00 91.44 153 GLN A O 1
ATOM 1147 N N . GLU A 1 154 ? 0.763 3.081 21.578 1.00 90.19 154 GLU A N 1
ATOM 1148 C CA . GLU A 1 154 ? 2.106 2.519 21.712 1.00 90.19 154 GLU A CA 1
ATOM 1149 C C . GLU A 1 154 ? 2.604 1.937 20.380 1.00 90.19 154 GLU A C 1
ATOM 1151 O O . GLU A 1 154 ? 3.761 2.137 20.000 1.00 90.19 154 GLU A O 1
ATOM 1156 N N . GLY A 1 155 ? 1.724 1.259 19.635 1.00 85.25 155 GLY A N 1
ATOM 1157 C CA . GLY A 1 155 ? 2.015 0.800 18.279 1.00 85.25 155 GLY A CA 1
ATOM 1158 C C . GLY A 1 155 ? 2.382 1.957 17.346 1.00 85.25 155 GLY A C 1
ATOM 1159 O O . GLY A 1 155 ? 3.393 1.878 16.643 1.00 85.25 155 GLY A O 1
ATOM 1160 N N . GLN A 1 156 ? 1.603 3.042 17.380 1.00 85.12 156 GLN A N 1
ATOM 1161 C CA . GLN A 1 156 ? 1.821 4.233 16.558 1.00 85.12 156 GLN A CA 1
ATOM 1162 C C . GLN A 1 156 ? 3.129 4.928 16.933 1.00 85.12 156 GLN A C 1
ATOM 1164 O O . GLN A 1 156 ? 3.952 5.174 16.058 1.00 85.12 156 GLN A O 1
ATOM 1169 N N . ALA A 1 157 ? 3.382 5.168 18.220 1.00 85.12 157 ALA A N 1
ATOM 1170 C CA . ALA A 1 157 ? 4.599 5.817 18.700 1.00 85.12 157 ALA A CA 1
ATOM 1171 C C . ALA A 1 157 ? 5.864 5.035 18.310 1.00 85.12 157 ALA A C 1
ATOM 1173 O O . ALA A 1 157 ? 6.828 5.610 17.803 1.00 85.12 157 ALA A O 1
ATOM 1174 N N . ARG A 1 158 ? 5.845 3.702 18.467 1.00 83.06 158 ARG A N 1
ATOM 1175 C CA . ARG A 1 158 ? 6.954 2.830 18.043 1.00 83.06 158 ARG A CA 1
ATOM 1176 C C . ARG A 1 158 ? 7.193 2.884 16.532 1.00 83.06 158 ARG A C 1
ATOM 1178 O O . ARG A 1 158 ? 8.338 2.729 16.109 1.00 83.06 158 ARG A O 1
ATOM 1185 N N . ARG A 1 159 ? 6.145 3.070 15.722 1.00 78.25 159 ARG A N 1
ATOM 1186 C CA . ARG A 1 159 ? 6.262 3.229 14.263 1.00 78.25 159 ARG A CA 1
ATOM 1187 C C . ARG A 1 159 ? 6.768 4.610 13.884 1.00 78.25 159 ARG A C 1
ATOM 1189 O O . ARG A 1 159 ? 7.724 4.682 13.123 1.00 78.25 159 ARG A O 1
ATOM 1196 N N . TYR A 1 160 ? 6.210 5.674 14.453 1.00 80.06 160 TYR A N 1
ATOM 1197 C CA . TYR A 1 160 ? 6.667 7.043 14.211 1.00 80.06 160 TYR A CA 1
ATOM 1198 C C . TYR A 1 160 ? 8.156 7.208 14.520 1.00 80.06 160 TYR A C 1
ATOM 1200 O O . TYR A 1 160 ? 8.891 7.750 13.700 1.00 80.06 160 TYR A O 1
ATOM 1208 N N . ALA A 1 161 ? 8.623 6.654 15.644 1.00 77.69 161 ALA A N 1
ATOM 1209 C CA . ALA A 1 161 ? 10.037 6.685 16.013 1.00 77.69 161 ALA A CA 1
ATOM 1210 C C . ALA A 1 161 ? 10.956 6.010 14.976 1.00 77.69 161 ALA A C 1
ATOM 1212 O O . ALA A 1 161 ? 12.106 6.406 14.830 1.00 77.69 161 ALA A O 1
ATOM 1213 N N . ARG A 1 162 ? 10.461 5.007 14.238 1.00 76.38 162 ARG A N 1
ATOM 1214 C CA . ARG A 1 162 ? 11.220 4.318 13.180 1.00 76.38 162 ARG A CA 1
ATOM 1215 C C . ARG A 1 162 ? 11.087 5.015 11.832 1.00 76.38 162 ARG A C 1
ATOM 1217 O O . ARG A 1 162 ? 12.065 5.144 11.107 1.00 76.38 162 ARG A O 1
ATOM 1224 N N . GLN A 1 163 ? 9.892 5.509 11.513 1.00 75.38 163 GLN A N 1
ATOM 1225 C CA . GLN A 1 163 ? 9.575 6.106 10.219 1.00 75.38 163 GLN A CA 1
ATOM 1226 C C . GLN A 1 163 ? 10.461 7.305 9.881 1.00 75.38 163 GLN A C 1
ATOM 1228 O O . GLN A 1 163 ? 10.784 7.472 8.712 1.00 75.38 163 GLN A O 1
ATOM 1233 N N . VAL A 1 164 ? 10.886 8.113 10.854 1.00 70.25 164 VAL A N 1
ATOM 1234 C CA . VAL A 1 164 ? 11.698 9.308 10.559 1.00 70.25 164 VAL A CA 1
ATOM 1235 C C . VAL A 1 164 ? 13.042 8.938 9.915 1.00 70.25 164 VAL A C 1
ATOM 1237 O O . VAL A 1 164 ? 13.409 9.510 8.889 1.00 70.25 164 VAL A O 1
ATOM 1240 N N . GLU A 1 165 ? 13.747 7.936 10.442 1.00 68.56 165 GLU A N 1
ATOM 1241 C CA . GLU A 1 165 ? 15.011 7.463 9.856 1.00 68.56 165 GLU A CA 1
ATOM 1242 C C . GLU A 1 165 ? 14.772 6.575 8.621 1.00 68.56 165 GLU A C 1
ATOM 1244 O O . GLU A 1 165 ? 15.487 6.660 7.615 1.00 68.56 165 GLU A O 1
ATOM 1249 N N . GLU A 1 166 ? 13.721 5.753 8.653 1.00 75.81 166 GLU A N 1
ATOM 1250 C CA . GLU A 1 166 ? 13.410 4.804 7.583 1.00 75.81 166 GLU A CA 1
ATOM 1251 C C . GLU A 1 166 ? 12.890 5.504 6.316 1.00 75.81 166 GLU A C 1
ATOM 1253 O O . GLU A 1 166 ? 13.168 5.049 5.209 1.00 75.81 166 GLU A O 1
ATOM 1258 N N . GLN A 1 167 ? 12.166 6.623 6.432 1.00 76.00 167 GLN A N 1
ATOM 1259 C CA . GLN A 1 167 ? 11.620 7.354 5.283 1.00 76.00 167 GLN A CA 1
ATOM 1260 C C . GLN A 1 167 ? 12.717 7.985 4.431 1.00 76.00 167 GLN A C 1
ATOM 1262 O O . GLN A 1 167 ? 12.672 7.857 3.205 1.00 76.00 167 GLN A O 1
ATOM 1267 N N . ALA A 1 168 ? 13.729 8.598 5.052 1.00 73.19 168 ALA A N 1
ATOM 1268 C CA . ALA A 1 168 ? 14.876 9.141 4.328 1.00 73.19 168 ALA A CA 1
ATOM 1269 C C . ALA A 1 168 ? 15.630 8.028 3.579 1.00 73.19 168 ALA A C 1
ATOM 1271 O O . ALA A 1 168 ? 15.969 8.175 2.402 1.00 73.19 168 ALA A O 1
ATOM 1272 N N . ARG A 1 169 ? 15.807 6.867 4.225 1.00 77.44 169 ARG A N 1
ATOM 1273 C CA . ARG A 1 169 ? 16.426 5.684 3.615 1.00 77.44 169 ARG A CA 1
ATOM 1274 C C . ARG A 1 169 ? 15.577 5.087 2.488 1.00 77.44 169 ARG A C 1
ATOM 1276 O O . ARG A 1 169 ? 16.096 4.748 1.431 1.00 77.44 169 ARG A O 1
ATOM 1283 N N . ARG A 1 170 ? 14.262 4.975 2.670 1.00 76.81 170 ARG A N 1
ATOM 1284 C CA . ARG A 1 170 ? 13.336 4.488 1.634 1.00 76.81 170 ARG A CA 1
ATOM 1285 C C . ARG A 1 170 ? 13.319 5.437 0.435 1.00 76.81 170 ARG A C 1
ATOM 1287 O O . ARG A 1 170 ? 13.311 4.967 -0.699 1.00 76.81 170 ARG A O 1
ATOM 1294 N N . ALA A 1 171 ? 13.334 6.752 0.661 1.00 77.75 171 ALA A N 1
ATOM 1295 C CA . ALA A 1 171 ? 13.384 7.751 -0.403 1.00 77.75 171 ALA A CA 1
ATOM 1296 C C . ALA A 1 171 ? 14.692 7.664 -1.200 1.00 77.75 171 ALA A C 1
ATOM 1298 O O . ALA A 1 171 ? 14.647 7.628 -2.431 1.00 77.75 171 ALA A O 1
ATOM 1299 N N . SER A 1 172 ? 15.838 7.545 -0.523 1.00 76.88 172 SER A N 1
ATOM 1300 C CA . SER A 1 172 ? 17.129 7.403 -1.199 1.00 76.88 172 SER A CA 1
ATOM 1301 C C . SER A 1 172 ? 17.214 6.109 -2.006 1.00 76.88 172 SER A C 1
ATOM 1303 O O . SER A 1 172 ? 17.599 6.163 -3.170 1.00 76.88 172 SER A O 1
ATOM 1305 N N . ILE A 1 173 ? 16.757 4.968 -1.470 1.00 78.19 173 ILE A N 1
ATOM 1306 C CA . ILE A 1 173 ? 16.730 3.702 -2.224 1.00 78.19 173 ILE A CA 1
ATOM 1307 C C . ILE A 1 173 ? 15.792 3.803 -3.434 1.00 78.19 173 ILE A C 1
ATOM 1309 O O . ILE A 1 173 ? 16.148 3.324 -4.507 1.00 78.19 173 ILE A O 1
ATOM 1313 N N . LYS A 1 174 ? 14.625 4.455 -3.317 1.00 76.06 174 LYS A N 1
ATOM 1314 C CA . LYS A 1 174 ? 13.729 4.681 -4.468 1.00 76.06 174 LYS A CA 1
ATOM 1315 C C . LYS A 1 174 ? 14.392 5.528 -5.550 1.00 76.06 174 LYS A C 1
ATOM 1317 O O . LYS A 1 174 ? 14.308 5.171 -6.723 1.00 76.06 174 LYS A O 1
ATOM 1322 N N . MET A 1 175 ? 15.060 6.619 -5.170 1.00 78.69 175 MET A N 1
ATOM 1323 C CA . MET A 1 175 ? 15.801 7.451 -6.122 1.00 78.69 175 MET A CA 1
ATOM 1324 C C . MET A 1 175 ? 16.911 6.650 -6.804 1.00 78.69 175 MET A C 1
ATOM 1326 O O . MET A 1 175 ? 17.029 6.693 -8.025 1.00 78.69 175 MET A O 1
ATOM 1330 N N . LEU A 1 176 ? 17.666 5.855 -6.043 1.00 79.56 176 LEU A N 1
ATOM 1331 C CA . LEU A 1 176 ? 18.750 5.024 -6.571 1.00 79.56 176 LEU A CA 1
ATOM 1332 C C . LEU A 1 176 ? 18.237 3.891 -7.470 1.00 79.56 176 LEU A C 1
ATOM 1334 O O . LEU A 1 176 ? 18.870 3.571 -8.469 1.00 79.56 176 LEU A O 1
ATOM 1338 N N . ALA A 1 177 ? 17.069 3.324 -7.164 1.00 76.25 177 ALA A N 1
ATOM 1339 C CA . ALA A 1 177 ? 16.422 2.306 -7.987 1.00 76.25 177 ALA A CA 1
ATOM 1340 C C . ALA A 1 177 ? 15.912 2.871 -9.321 1.00 76.25 177 ALA A C 1
ATOM 1342 O O . ALA A 1 177 ? 15.898 2.156 -10.320 1.00 76.25 177 ALA A O 1
ATOM 1343 N N . LEU A 1 178 ? 15.494 4.140 -9.346 1.00 78.38 178 LEU A N 1
ATOM 1344 C CA . LEU A 1 178 ? 15.004 4.824 -10.547 1.00 78.38 178 LEU A CA 1
ATOM 1345 C C . LEU A 1 178 ? 16.111 5.516 -11.350 1.00 78.38 178 LEU A C 1
ATOM 1347 O O . LEU A 1 178 ? 15.918 5.781 -12.537 1.00 78.38 178 LEU A O 1
ATOM 1351 N N . ALA A 1 179 ? 17.268 5.778 -10.738 1.00 80.00 179 ALA A N 1
ATOM 1352 C CA . ALA A 1 179 ? 18.394 6.447 -11.382 1.00 80.00 179 ALA A CA 1
ATOM 1353 C C . ALA A 1 179 ? 18.833 5.779 -12.700 1.00 80.00 179 ALA A C 1
ATOM 1355 O O . ALA A 1 179 ? 18.994 6.513 -13.672 1.00 80.00 179 ALA A O 1
ATOM 1356 N N . PRO A 1 180 ? 18.948 4.438 -12.819 1.00 78.69 180 PRO A N 1
ATOM 1357 C CA . PRO A 1 180 ? 19.315 3.799 -14.084 1.00 78.69 180 PRO A CA 1
ATOM 1358 C C . PRO A 1 180 ? 18.332 4.108 -15.221 1.00 78.69 180 PRO A C 1
ATOM 1360 O O . PRO A 1 180 ? 18.749 4.434 -16.329 1.00 78.69 180 PRO A O 1
ATOM 1363 N N . VAL A 1 181 ? 17.027 4.093 -14.933 1.00 77.19 181 VAL A N 1
ATOM 1364 C CA . VAL A 1 181 ? 15.978 4.443 -15.906 1.00 77.19 181 VAL A CA 1
ATOM 1365 C C . VAL A 1 181 ? 16.069 5.922 -16.288 1.00 77.19 181 VAL A C 1
ATOM 1367 O O . VAL A 1 181 ? 15.967 6.269 -17.465 1.00 77.19 181 VAL A O 1
ATOM 1370 N N . GLY A 1 182 ? 16.316 6.796 -15.307 1.00 79.69 182 GLY A N 1
ATOM 1371 C CA . GLY A 1 182 ? 16.535 8.224 -15.536 1.00 79.69 182 GLY A CA 1
ATOM 1372 C C . GLY A 1 182 ? 17.747 8.496 -16.429 1.00 79.69 182 GLY A C 1
ATOM 1373 O O . GLY A 1 182 ? 17.641 9.251 -17.389 1.00 79.69 182 GLY A O 1
ATOM 1374 N N . VAL A 1 183 ? 18.873 7.828 -16.168 1.00 82.69 183 VAL A N 1
ATOM 1375 C CA . VAL A 1 183 ? 20.115 7.944 -16.947 1.00 82.69 183 VAL A CA 1
ATOM 1376 C C . VAL A 1 183 ? 19.903 7.506 -18.396 1.00 82.69 183 VAL A C 1
ATOM 1378 O O . VAL A 1 183 ? 20.308 8.223 -19.309 1.00 82.69 183 VAL A O 1
ATOM 1381 N N . VAL A 1 184 ? 19.206 6.390 -18.634 1.00 80.94 184 VAL A N 1
ATOM 1382 C CA . VAL A 1 184 ? 18.843 5.949 -19.995 1.00 80.94 184 VAL A CA 1
ATOM 1383 C C . VAL A 1 184 ? 17.969 6.994 -20.702 1.00 80.94 184 VAL A C 1
ATOM 1385 O O . VAL A 1 184 ? 18.209 7.320 -21.867 1.00 80.94 184 VAL A O 1
ATOM 1388 N N . GLY A 1 185 ? 16.992 7.572 -19.996 1.00 80.19 185 GLY A N 1
ATOM 1389 C CA . GLY A 1 185 ? 16.157 8.654 -20.524 1.00 80.19 185 GLY A CA 1
ATOM 1390 C C . GLY A 1 185 ? 16.959 9.906 -20.894 1.00 80.19 185 GLY A C 1
ATOM 1391 O O . GLY A 1 185 ? 16.755 10.478 -21.966 1.00 80.19 185 GLY A O 1
ATOM 1392 N N . VAL A 1 186 ? 17.914 10.296 -20.045 1.00 83.06 186 VAL A N 1
ATOM 1393 C CA . VAL A 1 186 ? 18.817 11.432 -20.284 1.00 83.06 186 VAL A CA 1
ATOM 1394 C C . VAL A 1 186 ? 19.720 11.171 -21.487 1.00 83.06 186 VAL A C 1
ATOM 1396 O O . VAL A 1 186 ? 19.821 12.038 -22.352 1.00 83.06 186 VAL A O 1
ATOM 1399 N N . PHE A 1 187 ? 20.322 9.983 -21.600 1.00 81.12 187 PHE A N 1
ATOM 1400 C CA . PHE A 1 187 ? 21.157 9.633 -22.753 1.00 81.12 187 PHE A CA 1
ATOM 1401 C C . PHE A 1 187 ? 20.385 9.700 -24.063 1.00 81.12 187 PHE A C 1
ATOM 1403 O O . PHE A 1 187 ? 20.895 10.228 -25.046 1.00 81.12 187 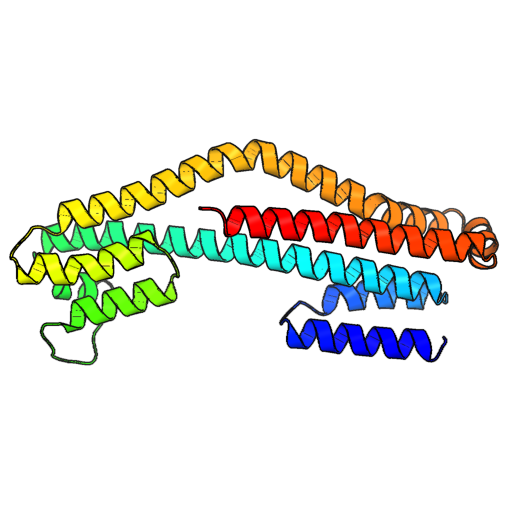PHE A O 1
ATOM 1410 N N . ARG A 1 188 ? 19.135 9.238 -24.077 1.00 78.81 188 ARG A N 1
ATOM 1411 C CA . ARG A 1 188 ? 18.285 9.337 -25.263 1.00 78.81 188 ARG A CA 1
ATOM 1412 C C . ARG A 1 188 ? 17.989 10.785 -25.663 1.00 78.81 188 ARG A C 1
ATOM 1414 O O . ARG A 1 188 ? 17.952 11.076 -26.854 1.00 78.81 188 ARG A O 1
ATOM 1421 N N . LEU A 1 189 ? 17.720 11.660 -24.694 1.00 81.81 189 LEU A N 1
ATOM 1422 C CA . LEU A 1 189 ? 17.340 13.051 -24.957 1.00 81.81 189 LEU A CA 1
ATOM 1423 C C . LEU A 1 189 ? 18.542 13.926 -25.321 1.00 81.81 189 LEU A C 1
ATOM 1425 O O . LEU A 1 189 ? 18.455 14.720 -26.252 1.00 81.81 189 LEU A O 1
ATOM 1429 N N . LEU A 1 190 ? 19.648 13.786 -24.588 1.00 85.69 190 LEU A N 1
ATOM 1430 C CA . LEU A 1 190 ? 20.828 14.636 -24.742 1.00 85.69 190 LEU A CA 1
ATOM 1431 C C . LEU A 1 190 ? 21.821 14.100 -25.775 1.00 85.69 190 LEU A C 1
ATOM 1433 O O . LEU A 1 190 ? 22.508 14.893 -26.413 1.00 85.69 190 LEU A O 1
ATOM 1437 N N . VAL A 1 191 ? 21.908 12.776 -25.959 1.00 87.38 191 VAL A N 1
ATOM 1438 C CA . VAL A 1 191 ? 22.870 12.146 -26.880 1.00 87.38 191 VAL A CA 1
ATOM 1439 C C . VAL A 1 191 ? 22.204 11.035 -27.717 1.00 87.38 191 VAL A C 1
ATOM 1441 O O . VAL A 1 191 ? 22.533 9.851 -27.577 1.00 87.38 191 VAL A O 1
ATOM 1444 N N . PRO A 1 192 ? 21.277 11.385 -28.632 1.00 81.69 192 PRO A N 1
ATOM 1445 C CA . PRO A 1 192 ? 20.483 10.398 -29.369 1.00 81.69 192 PRO A CA 1
ATOM 1446 C C . PRO A 1 192 ? 21.331 9.449 -30.226 1.00 81.69 192 PRO A C 1
ATOM 1448 O O . PRO A 1 192 ? 21.009 8.271 -30.351 1.00 81.69 192 PRO A O 1
ATOM 1451 N N . SER A 1 193 ? 22.431 9.948 -30.798 1.00 82.06 193 SER A N 1
ATOM 1452 C CA . SER A 1 193 ? 23.351 9.176 -31.644 1.00 82.06 193 SER A CA 1
ATOM 1453 C C . SER A 1 193 ? 24.070 8.072 -30.868 1.00 82.06 193 SER A C 1
ATOM 1455 O O . SER A 1 193 ? 24.146 6.940 -31.340 1.00 82.06 193 SER A O 1
ATOM 1457 N N . PHE A 1 194 ? 24.542 8.378 -29.657 1.00 80.12 194 PHE A N 1
ATOM 1458 C CA . PHE A 1 194 ? 25.168 7.399 -28.769 1.00 80.12 194 PHE A CA 1
ATOM 1459 C C . PHE A 1 194 ? 24.162 6.342 -28.315 1.00 80.12 194 PHE A C 1
ATOM 1461 O O . PHE A 1 194 ? 24.453 5.150 -28.379 1.00 80.12 194 PHE A O 1
ATOM 1468 N N . TYR A 1 195 ? 22.960 6.770 -27.918 1.00 79.94 195 TYR A N 1
ATOM 1469 C CA . TYR A 1 195 ? 21.892 5.849 -27.540 1.00 79.94 195 TYR A CA 1
ATOM 1470 C C . TYR A 1 195 ? 21.541 4.892 -28.684 1.00 79.94 195 TYR A C 1
ATOM 1472 O O . TYR A 1 195 ? 21.422 3.692 -28.459 1.00 79.94 195 TYR A O 1
ATOM 1480 N N . HIS A 1 196 ? 21.425 5.397 -29.916 1.00 80.06 196 HIS A N 1
ATOM 1481 C CA . HIS A 1 196 ? 21.085 4.557 -31.061 1.00 80.06 196 HIS A CA 1
ATOM 1482 C C . HIS A 1 196 ? 22.200 3.561 -31.398 1.00 80.06 196 HIS A C 1
ATOM 1484 O O . HIS A 1 196 ? 21.917 2.387 -31.613 1.00 80.06 196 HIS A O 1
ATOM 1490 N N . ALA A 1 197 ? 23.464 3.992 -31.355 1.00 80.94 197 ALA A N 1
ATOM 1491 C CA . ALA A 1 197 ? 24.606 3.099 -31.540 1.00 80.94 197 ALA A CA 1
ATOM 1492 C C . ALA A 1 197 ? 24.627 1.980 -30.486 1.00 80.94 197 ALA A C 1
ATOM 1494 O O . ALA A 1 197 ? 24.815 0.812 -30.820 1.00 80.94 197 ALA A O 1
ATOM 1495 N N . LEU A 1 198 ? 24.357 2.321 -29.224 1.00 79.06 198 LEU A N 1
ATOM 1496 C CA . LEU A 1 198 ? 24.320 1.361 -28.127 1.00 79.06 198 LEU A CA 1
ATOM 1497 C C . LEU A 1 198 ? 23.148 0.378 -28.282 1.00 79.06 198 LEU A C 1
ATOM 1499 O O . LEU A 1 198 ? 23.369 -0.828 -28.239 1.00 79.06 198 LEU A O 1
ATOM 1503 N N . ALA A 1 199 ? 21.939 0.870 -28.563 1.00 77.81 199 ALA A N 1
ATOM 1504 C CA . ALA A 1 199 ? 20.724 0.062 -28.727 1.00 77.81 199 ALA A CA 1
ATOM 1505 C C . ALA A 1 199 ? 20.736 -0.861 -29.962 1.00 77.81 199 ALA A C 1
ATOM 1507 O O . ALA A 1 199 ? 19.933 -1.775 -30.059 1.00 77.81 199 ALA A O 1
ATOM 1508 N N . THR A 1 200 ? 21.646 -0.654 -30.919 1.00 83.19 200 THR A N 1
ATOM 1509 C CA . THR A 1 200 ? 21.836 -1.600 -32.041 1.00 83.19 200 THR A CA 1
ATOM 1510 C C . THR A 1 200 ? 22.782 -2.758 -31.720 1.00 83.19 200 THR A C 1
ATOM 1512 O O . THR A 1 200 ? 22.987 -3.641 -32.551 1.00 83.19 200 THR A O 1
ATOM 1515 N N . THR A 1 201 ? 23.380 -2.765 -30.527 1.00 86.25 201 THR A N 1
ATOM 1516 C CA . THR A 1 201 ? 24.346 -3.784 -30.109 1.00 86.25 201 THR A CA 1
ATOM 1517 C C . THR A 1 201 ? 23.735 -4.707 -29.062 1.00 86.25 201 THR A C 1
ATOM 1519 O O . THR A 1 201 ? 23.017 -4.265 -28.168 1.00 86.25 201 THR A O 1
ATOM 1522 N N . TRP A 1 202 ? 24.115 -5.985 -29.094 1.00 83.25 202 TRP A N 1
ATOM 1523 C CA . TRP A 1 202 ? 23.720 -6.960 -28.069 1.00 83.25 202 TRP A CA 1
ATOM 1524 C C . TRP A 1 202 ? 24.122 -6.520 -26.646 1.00 83.25 202 TRP A C 1
ATOM 1526 O O . TRP A 1 202 ? 23.433 -6.825 -25.673 1.00 83.25 202 TRP A O 1
ATOM 1536 N N . ALA A 1 203 ? 25.231 -5.781 -26.516 1.00 83.62 203 ALA A N 1
ATOM 1537 C CA . ALA A 1 203 ? 25.689 -5.226 -25.247 1.00 83.62 203 ALA A CA 1
ATOM 1538 C C . ALA A 1 203 ? 24.752 -4.118 -24.732 1.00 83.62 203 ALA A C 1
ATOM 1540 O O . ALA A 1 203 ? 24.515 -4.030 -23.528 1.00 83.62 203 ALA A O 1
ATOM 1541 N N . GLY A 1 204 ? 24.190 -3.300 -25.627 1.00 80.62 204 GLY A N 1
ATOM 1542 C CA . GLY A 1 204 ? 23.194 -2.294 -25.268 1.00 80.62 204 GLY A CA 1
ATOM 1543 C C . GLY A 1 204 ? 21.855 -2.898 -24.862 1.00 80.62 204 GLY A C 1
ATOM 1544 O O . GLY A 1 204 ? 21.294 -2.474 -23.852 1.00 80.62 204 GLY A O 1
ATOM 1545 N N . ASP A 1 205 ? 21.403 -3.945 -25.553 1.00 81.88 205 ASP A N 1
ATOM 1546 C CA . ASP A 1 205 ? 20.198 -4.693 -25.168 1.00 81.88 205 ASP A CA 1
ATOM 1547 C C . ASP A 1 205 ? 20.334 -5.294 -23.764 1.00 81.88 205 ASP A C 1
ATOM 1549 O O . ASP A 1 205 ? 19.430 -5.171 -22.933 1.00 81.88 205 ASP A O 1
ATOM 1553 N N . LEU A 1 206 ? 21.491 -5.899 -23.462 1.00 83.69 206 LEU A N 1
ATOM 1554 C CA . LEU A 1 206 ? 21.795 -6.414 -22.125 1.00 83.69 206 LEU A CA 1
ATOM 1555 C C . LEU A 1 206 ? 21.845 -5.304 -21.075 1.00 83.69 206 LEU A C 1
ATOM 1557 O O . LEU A 1 206 ? 21.343 -5.499 -19.968 1.00 83.69 206 LEU A O 1
ATOM 1561 N N . ALA A 1 207 ? 22.422 -4.145 -21.400 1.00 82.50 207 ALA A N 1
ATOM 1562 C CA . ALA A 1 207 ? 22.467 -3.007 -20.488 1.00 82.50 207 ALA A CA 1
ATOM 1563 C C . ALA A 1 207 ? 21.056 -2.490 -20.164 1.00 82.50 207 ALA A C 1
ATOM 1565 O O . ALA A 1 207 ? 20.732 -2.272 -18.994 1.00 82.50 207 ALA A O 1
ATOM 1566 N N . LEU A 1 208 ? 20.184 -2.364 -21.169 1.00 81.50 208 LEU A N 1
ATOM 1567 C CA . LEU A 1 208 ? 18.790 -1.954 -20.986 1.00 81.50 208 LEU A CA 1
ATOM 1568 C C . LEU A 1 208 ? 18.020 -2.976 -20.142 1.00 81.50 208 LEU A C 1
ATOM 1570 O O . LEU A 1 208 ? 17.359 -2.608 -19.166 1.00 81.50 208 LEU A O 1
ATOM 1574 N N . TRP A 1 209 ? 18.185 -4.267 -20.424 1.00 81.00 209 TRP A N 1
ATOM 1575 C CA . TRP A 1 209 ? 17.621 -5.331 -19.596 1.00 81.00 209 TRP A CA 1
ATOM 1576 C C . TRP A 1 209 ? 18.109 -5.279 -18.151 1.00 81.00 209 TRP A C 1
ATOM 1578 O O . TRP A 1 209 ? 17.299 -5.359 -17.225 1.00 81.00 209 TRP A O 1
ATOM 1588 N N . ALA A 1 210 ? 19.413 -5.102 -17.943 1.00 83.75 210 ALA A N 1
ATOM 1589 C CA . ALA A 1 210 ? 20.004 -4.990 -16.618 1.00 83.75 210 ALA A CA 1
ATOM 1590 C C . ALA A 1 210 ? 19.446 -3.780 -15.857 1.00 83.75 210 ALA A C 1
ATOM 1592 O O . ALA A 1 210 ? 19.133 -3.902 -14.672 1.00 83.75 210 ALA A O 1
ATOM 1593 N N . THR A 1 211 ? 19.237 -2.636 -16.519 1.00 82.94 211 THR A N 1
ATOM 1594 C CA . THR A 1 211 ? 18.599 -1.475 -15.875 1.00 82.94 211 THR A CA 1
ATOM 1595 C C . THR A 1 211 ? 17.160 -1.767 -15.446 1.00 82.94 211 THR A C 1
ATOM 1597 O O . THR A 1 211 ? 16.817 -1.534 -14.290 1.00 82.94 211 THR A O 1
ATOM 1600 N N . GLY A 1 212 ? 16.333 -2.369 -16.308 1.00 77.56 212 GLY A N 1
ATOM 1601 C CA . GLY A 1 212 ? 14.965 -2.748 -15.937 1.00 77.56 212 GLY A CA 1
ATOM 1602 C C . GLY A 1 212 ? 14.919 -3.775 -14.801 1.00 77.56 212 GLY A C 1
ATOM 1603 O O . GLY A 1 212 ? 14.168 -3.612 -13.836 1.00 77.56 212 GLY A O 1
ATOM 1604 N N . ALA A 1 213 ? 15.763 -4.808 -14.876 1.00 83.31 213 ALA A N 1
ATOM 1605 C CA . ALA A 1 213 ? 15.840 -5.872 -13.880 1.00 83.31 213 ALA A CA 1
ATOM 1606 C C . ALA A 1 213 ? 16.344 -5.368 -12.519 1.00 83.31 213 ALA A C 1
ATOM 1608 O O . ALA A 1 213 ? 15.786 -5.740 -11.488 1.00 83.31 213 ALA A O 1
ATOM 1609 N N . THR A 1 214 ? 17.354 -4.494 -12.493 1.00 84.12 214 THR A N 1
ATOM 1610 C CA . THR A 1 214 ? 17.872 -3.910 -11.243 1.00 84.12 214 THR A CA 1
ATOM 1611 C C . THR A 1 214 ? 16.850 -2.990 -10.584 1.00 84.12 214 THR A C 1
ATOM 1613 O O . THR A 1 214 ? 16.628 -3.109 -9.378 1.00 84.12 214 THR A O 1
ATOM 1616 N N . THR A 1 215 ? 16.148 -2.151 -11.354 1.00 82.69 215 THR A N 1
ATOM 1617 C CA . THR A 1 215 ? 15.043 -1.333 -10.833 1.00 82.69 215 THR A CA 1
ATOM 1618 C C . THR A 1 215 ? 13.921 -2.204 -10.265 1.00 82.69 215 THR A C 1
ATOM 1620 O O . THR A 1 215 ? 13.436 -1.943 -9.160 1.00 82.69 215 THR A O 1
ATOM 1623 N N . ALA A 1 216 ? 13.524 -3.268 -10.967 1.00 80.62 216 ALA A N 1
ATOM 1624 C CA . ALA A 1 216 ? 12.492 -4.188 -10.491 1.00 80.62 216 ALA A CA 1
ATOM 1625 C C . ALA A 1 216 ? 12.921 -4.977 -9.248 1.00 80.62 216 ALA A C 1
ATOM 1627 O O . ALA A 1 216 ? 12.133 -5.127 -8.317 1.00 80.62 216 ALA A O 1
ATOM 1628 N N . ALA A 1 217 ? 14.171 -5.438 -9.190 1.00 84.06 217 ALA A N 1
ATOM 1629 C CA . ALA A 1 217 ? 14.710 -6.128 -8.025 1.00 84.06 217 ALA A CA 1
ATOM 1630 C C . ALA A 1 217 ? 14.761 -5.196 -6.807 1.00 84.06 217 ALA A C 1
ATOM 1632 O O . ALA A 1 217 ? 14.265 -5.553 -5.741 1.00 84.06 217 ALA A O 1
ATOM 1633 N N . ALA A 1 218 ? 15.283 -3.976 -6.965 1.00 81.62 218 ALA A N 1
ATOM 1634 C CA . ALA A 1 218 ? 15.367 -2.999 -5.883 1.00 81.62 218 ALA A CA 1
ATOM 1635 C C . ALA A 1 218 ? 13.976 -2.599 -5.359 1.00 81.62 218 ALA A C 1
ATOM 1637 O O . ALA A 1 218 ? 13.736 -2.605 -4.151 1.00 81.62 218 ALA A O 1
ATOM 1638 N N . THR A 1 219 ? 13.028 -2.313 -6.257 1.00 80.50 219 THR A N 1
ATOM 1639 C CA . THR A 1 219 ? 11.640 -1.988 -5.875 1.00 80.50 219 THR A CA 1
ATOM 1640 C C . THR A 1 219 ? 10.897 -3.192 -5.294 1.00 80.50 219 THR A C 1
ATOM 1642 O O . THR A 1 219 ? 10.116 -3.029 -4.357 1.00 80.50 219 THR A O 1
ATOM 1645 N N . GLY A 1 220 ? 11.181 -4.405 -5.771 1.00 78.69 220 GLY A N 1
ATOM 1646 C CA . GLY A 1 220 ? 10.665 -5.654 -5.214 1.00 78.69 220 GLY A CA 1
ATOM 1647 C C . GLY A 1 220 ? 11.165 -5.919 -3.793 1.00 78.69 220 GLY A C 1
ATOM 1648 O O . GLY A 1 220 ? 10.363 -6.237 -2.916 1.00 78.69 220 GLY A O 1
ATOM 1649 N N . VAL A 1 221 ? 12.462 -5.719 -3.534 1.00 82.88 221 VAL A N 1
ATOM 1650 C CA . VAL A 1 221 ? 13.056 -5.827 -2.191 1.00 82.88 221 VAL A CA 1
ATOM 1651 C C . VAL A 1 221 ? 12.453 -4.788 -1.249 1.00 82.88 221 VAL A C 1
ATOM 1653 O O . VAL A 1 221 ? 12.057 -5.141 -0.140 1.00 82.88 221 VAL A O 1
ATOM 1656 N N . LEU A 1 222 ? 12.304 -3.538 -1.699 1.00 80.31 222 LEU A N 1
ATOM 1657 C CA . LEU A 1 222 ? 11.625 -2.496 -0.924 1.00 80.31 222 LEU A CA 1
ATOM 1658 C C . LEU A 1 222 ? 10.167 -2.863 -0.624 1.00 80.31 222 LEU A C 1
ATOM 1660 O O . LEU A 1 222 ? 9.735 -2.771 0.521 1.00 80.31 222 LEU A O 1
ATOM 1664 N N . SER A 1 223 ? 9.412 -3.323 -1.625 1.00 76.62 223 SER A N 1
ATOM 1665 C CA . SER A 1 223 ? 8.023 -3.768 -1.446 1.00 76.62 223 SER A CA 1
ATOM 1666 C C . SER A 1 223 ? 7.936 -4.913 -0.433 1.00 76.62 223 SER A C 1
ATOM 1668 O O . SER A 1 223 ? 7.056 -4.926 0.430 1.00 76.62 223 SER A O 1
ATOM 1670 N N . TRP A 1 224 ? 8.880 -5.857 -0.485 1.00 81.81 224 TRP A N 1
ATOM 1671 C CA . TRP A 1 224 ? 8.960 -6.947 0.479 1.00 81.81 224 TRP A CA 1
ATOM 1672 C C . TRP A 1 224 ? 9.292 -6.457 1.891 1.00 81.81 224 TRP A C 1
ATOM 1674 O O . TRP A 1 224 ? 8.642 -6.904 2.834 1.00 81.81 224 TRP A O 1
ATOM 1684 N N . GLN A 1 225 ? 10.232 -5.521 2.050 1.00 82.38 225 GLN A N 1
ATOM 1685 C CA . GLN A 1 225 ? 10.555 -4.920 3.349 1.00 82.38 225 GLN A CA 1
ATOM 1686 C C . GLN A 1 225 ? 9.352 -4.187 3.946 1.00 82.38 225 GLN A C 1
ATOM 1688 O O . GLN A 1 225 ? 8.975 -4.488 5.076 1.00 82.38 225 GLN A O 1
ATOM 1693 N N . VAL A 1 226 ? 8.667 -3.347 3.162 1.00 75.38 226 VAL A N 1
ATOM 1694 C CA . VAL A 1 226 ? 7.447 -2.642 3.599 1.00 75.38 226 VAL A CA 1
ATOM 1695 C C . VAL A 1 226 ? 6.371 -3.641 4.037 1.00 75.38 226 VAL A C 1
ATOM 1697 O O . VAL A 1 226 ? 5.779 -3.507 5.106 1.00 75.38 226 VAL A O 1
ATOM 1700 N N . ARG A 1 227 ? 6.146 -4.712 3.264 1.00 75.50 227 ARG A N 1
ATOM 1701 C CA . ARG A 1 227 ? 5.178 -5.761 3.633 1.00 75.50 227 ARG A CA 1
ATOM 1702 C C . ARG A 1 227 ? 5.600 -6.555 4.865 1.00 75.50 227 ARG A C 1
ATOM 1704 O O . ARG A 1 227 ? 4.742 -6.966 5.644 1.00 75.50 227 ARG A O 1
ATOM 1711 N N . LYS A 1 228 ? 6.896 -6.820 5.028 1.00 78.50 228 LYS A N 1
ATOM 1712 C CA . LYS A 1 228 ? 7.432 -7.542 6.183 1.00 78.50 228 LYS A CA 1
ATOM 1713 C C . LYS A 1 228 ? 7.285 -6.705 7.445 1.00 78.50 228 LYS A C 1
ATOM 1715 O O . LYS A 1 228 ? 6.823 -7.235 8.445 1.00 78.50 228 LYS A O 1
ATOM 1720 N N . GLU A 1 229 ? 7.599 -5.419 7.389 1.00 68.50 229 GLU A N 1
ATOM 1721 C CA . GLU A 1 229 ? 7.379 -4.485 8.495 1.00 68.50 229 GLU A CA 1
ATOM 1722 C C . GLU A 1 229 ? 5.891 -4.331 8.816 1.00 68.50 229 GLU A C 1
ATOM 1724 O O . GLU A 1 229 ? 5.518 -4.282 9.985 1.00 68.50 229 GLU A O 1
ATOM 1729 N N . ALA A 1 230 ? 5.024 -4.377 7.801 1.00 64.06 230 ALA A N 1
ATOM 1730 C CA . ALA A 1 230 ? 3.584 -4.385 8.017 1.00 64.06 230 ALA A CA 1
ATOM 1731 C C . ALA A 1 230 ? 3.077 -5.683 8.686 1.00 64.06 230 ALA A C 1
ATOM 1733 O O . ALA A 1 230 ? 2.159 -5.620 9.500 1.00 64.06 230 ALA A O 1
ATOM 1734 N N . ARG A 1 231 ? 3.647 -6.857 8.368 1.00 62.16 231 ARG A N 1
ATOM 1735 C CA . ARG A 1 231 ? 3.199 -8.162 8.907 1.00 62.16 231 ARG A CA 1
ATOM 1736 C C . ARG A 1 231 ? 3.849 -8.561 10.227 1.00 62.16 231 ARG A C 1
ATOM 1738 O O . ARG A 1 231 ? 3.223 -9.245 11.029 1.00 62.16 231 ARG A O 1
ATOM 1745 N N . VAL A 1 232 ? 5.114 -8.215 10.435 1.00 50.22 232 VAL A N 1
ATOM 1746 C CA . VAL A 1 232 ? 5.863 -8.584 11.637 1.00 50.22 232 VAL A CA 1
ATOM 1747 C C . VAL A 1 232 ? 5.547 -7.558 12.722 1.00 50.22 232 VAL A C 1
ATOM 1749 O O . VAL A 1 232 ? 6.311 -6.608 12.881 1.00 50.22 232 VAL A O 1
ATOM 1752 N N . ARG A 1 233 ? 4.420 -7.765 13.429 1.00 45.31 233 ARG A N 1
ATOM 1753 C CA . ARG A 1 233 ? 4.113 -7.427 14.844 1.00 45.31 233 ARG A CA 1
ATOM 1754 C C . ARG A 1 233 ? 2.604 -7.265 15.051 1.00 45.31 233 ARG A C 1
ATOM 1756 O O . ARG A 1 233 ? 2.102 -6.130 14.902 1.00 45.31 233 ARG A O 1
#

Foldseek 3Di:
DDPVLVVVLVVLQVVCVVVVFPNVQLVVQQVVVVVVVFSLSNVLSNLLSSLVSLLVVLVVVVVLLVVLLVVLLVLLVQQLVQCVVVVDLQRSCVVVVQDQPDPDPCSSLVSQCVSCVVSVDPLSNVLSVVVVVCVVVVHDSNVSSVSSNVVSVVVVVVVVVVCVVVVVVLVVLLCVLCVLVVVLVCCCVVPVPVNVVLSVDPNSSVSSNCSSNSSSVSSNVSSVVSVCVVPPD

Secondary structure (DSSP, 8-state):
--HHHHHHHHHHHHHHHHTT--THHHHHHHHHHHHHT-HHHHHHHHHHHHHHHHHHHHHHHHHHHHHHHHHHHHHHHHHHHHHHHHSSHHHHHHHTT---SS--TTHHHHHHHHHHHHHT-HHHHHHHHHHHHHHHTT--SHHHHHHHHHHHHHHHHHHHHHHHHHHHHHHHHHHHHHHHHHHHHHHHHH-HHHHHHHHTSHHHHHHHHHHHHHHHHHHHHHHHHHHHHHH--

Sequence (233 aa):
MSALVGAVAASVAVFCWLKGWSGLYPAVGWALGLAMRDDAAMMAGLVAGVGLAALREAERFESRRDGDEFQALMLLERLRQLWRVRGTLAGALDEMGYRSRRRSPDAAEQVLAEVADALAVRSLSLVAKVAGVVRRHGGDLDPLLAWGTGSIQEGQARRYARQVEEQARRASIKMLALAPVGVVGVFRLLVPSFYHALATTWAGDLALWATGATTAAATGVLSWQVRKEARVR